Protein AF-A0A9Q0J618-F1 (afdb_monomer_lite)

pLDDT: mean 77.65, std 19.52, range [27.39, 98.31]

InterPro domains:
  IPR032675 Leucine-rich repeat domain superfamily [G3DSA:3.80.10.10] (18-239)
  IPR053197 F-box/SCF ubiquitin ligase complex component [PTHR34223] (3-272)

Radius of gyration: 22.07 Å; chains: 1; bounding box: 69×37×61 Å

Foldseek 3Di:
DVVLVVVLLVLLQVCLVVLFAEFAPADDDPPDAEEDALVSNQSNQNHAEYHYESHADQNLLAQSRADANHQYYHYENYEAAAEDEPVSNNHLNHAEYAQYLYEQHHPPPDLDFHEYEYAHANHQYYHAAQYHAQDYHDHHANHAYYEHYHDDQPWPDVRYDPPHAADHQNYEAYEHHTDHDCAPVLVVVVRVQLNRLAYQAYHYEQPNLVNCVVVVVLVPDARSHANHAEYEYEYEDPPPPDPDPDPRDRPVSSLCSNQRNYPDSPRRHYHYYYPPPVVVVVVVPDDPPDDDDDDDDDDDDDDDDDRDGD

Secondary structure (DSSP, 8-state):
-HHHHHHHHHHHHHHHHTT-SEEE----S----PBP-HHHHTT-SS--EEEEES-B-GGGGSTT---TT--EEEEES-EESSEEEGGGGT-TT--EEEEES-EES-TTT-----EEEEE-TT--EEEEES-B-SEEEEE-TT--EEEEE--SSS-TTSS--TT-EEE-TT--EEEEE--S--TT-HHHHHHHHHHTTT-SEEEEEHHHHHHHHHTTHHHHS----TT--EEEEEEP-----TT--------HHHHHHHHHTSS-GGGSEEEEEE--THHHHHHTT-----------------------B-

Organism: NCBI:txid218843

Structure (mmCIF, N/CA/C/O backbone):
data_AF-A0A9Q0J618-F1
#
_entry.id   AF-A0A9Q0J618-F1
#
loop_
_atom_site.group_PDB
_atom_site.id
_atom_site.type_symbol
_atom_site.label_atom_id
_atom_site.label_alt_id
_atom_site.label_comp_id
_atom_site.label_asym_id
_atom_site.label_entity_id
_atom_site.label_seq_id
_atom_site.pdbx_PDB_ins_code
_atom_site.Cartn_x
_atom_site.Cartn_y
_atom_site.Cartn_z
_atom_site.occupancy
_atom_site.B_iso_or_equiv
_atom_site.auth_seq_id
_atom_site.auth_comp_id
_atom_site.auth_asym_id
_atom_site.auth_atom_id
_atom_site.pdbx_PDB_model_num
ATOM 1 N N . SER A 1 1 ? 31.591 -3.109 -13.056 1.00 53.84 1 SER A N 1
ATOM 2 C CA . SER A 1 1 ? 32.723 -2.926 -14.001 1.00 53.84 1 SER A CA 1
ATOM 3 C C . SER A 1 1 ? 32.190 -2.437 -15.352 1.00 53.84 1 SER A C 1
ATOM 5 O O . SER A 1 1 ? 30.986 -2.486 -15.569 1.00 53.84 1 SER A O 1
ATOM 7 N N . PHE A 1 2 ? 33.032 -1.941 -16.269 1.00 56.81 2 PHE A N 1
ATOM 8 C CA . PHE A 1 2 ? 32.596 -1.489 -17.609 1.00 56.81 2 PHE A CA 1
ATOM 9 C C . PHE A 1 2 ? 31.872 -2.596 -18.410 1.00 56.81 2 PHE A C 1
ATOM 11 O O . PHE A 1 2 ? 30.974 -2.306 -19.200 1.00 56.81 2 PHE A O 1
ATOM 18 N N . ASP A 1 3 ? 32.198 -3.865 -18.148 1.00 71.06 3 ASP A N 1
ATOM 19 C CA . ASP A 1 3 ? 31.584 -5.022 -18.808 1.00 71.06 3 ASP A CA 1
ATOM 20 C C . ASP A 1 3 ? 30.124 -5.260 -18.389 1.00 71.06 3 ASP A C 1
ATOM 22 O O . ASP A 1 3 ? 29.306 -5.652 -19.218 1.00 71.06 3 ASP A O 1
ATOM 26 N N . GLU A 1 4 ? 29.749 -4.937 -17.147 1.00 67.12 4 GLU A N 1
ATOM 27 C CA . GLU A 1 4 ? 28.367 -5.089 -16.657 1.00 67.12 4 GLU A CA 1
ATOM 28 C C . GLU A 1 4 ? 27.397 -4.127 -17.350 1.00 67.12 4 GLU A C 1
ATOM 30 O O . GLU A 1 4 ? 26.286 -4.512 -17.715 1.00 67.12 4 GLU A O 1
ATOM 35 N N . VAL A 1 5 ? 27.822 -2.880 -17.583 1.00 68.38 5 VAL A N 1
ATOM 36 C CA . VAL A 1 5 ? 27.006 -1.879 -18.290 1.00 68.38 5 VAL A CA 1
ATOM 37 C C . VAL A 1 5 ? 26.747 -2.324 -19.729 1.00 68.38 5 VAL A C 1
ATOM 39 O O . VAL A 1 5 ? 25.618 -2.230 -20.214 1.00 68.38 5 VAL A O 1
ATOM 42 N N . ARG A 1 6 ? 27.769 -2.867 -20.404 1.00 72.56 6 ARG A N 1
ATOM 43 C CA . ARG A 1 6 ? 27.631 -3.388 -21.773 1.00 72.56 6 ARG A CA 1
ATOM 44 C C . ARG A 1 6 ? 26.750 -4.627 -21.823 1.00 72.56 6 ARG A C 1
ATOM 46 O O . ARG A 1 6 ? 25.945 -4.742 -22.743 1.00 72.56 6 ARG A O 1
ATOM 53 N N . LEU A 1 7 ? 26.870 -5.525 -20.844 1.00 75.50 7 LEU A N 1
ATOM 54 C CA . LEU A 1 7 ? 26.024 -6.711 -20.771 1.00 75.50 7 LEU A CA 1
ATOM 55 C C . LEU A 1 7 ? 24.553 -6.330 -20.574 1.00 75.50 7 LEU A C 1
ATOM 57 O O . LEU A 1 7 ? 23.698 -6.894 -21.242 1.00 75.50 7 LEU A O 1
ATOM 61 N N . ARG A 1 8 ? 24.244 -5.332 -19.736 1.00 73.12 8 ARG A N 1
ATOM 62 C CA . ARG A 1 8 ? 22.864 -4.848 -19.543 1.00 73.12 8 ARG A CA 1
ATOM 63 C C . ARG A 1 8 ? 22.296 -4.183 -20.785 1.00 73.12 8 ARG A C 1
ATOM 65 O O . ARG A 1 8 ? 21.182 -4.505 -21.185 1.00 73.12 8 ARG A O 1
ATOM 72 N N . ASP A 1 9 ? 23.057 -3.290 -21.412 1.00 76.50 9 ASP A N 1
ATOM 73 C CA . ASP A 1 9 ? 22.661 -2.682 -22.684 1.00 76.50 9 ASP A CA 1
ATOM 74 C C . ASP A 1 9 ? 22.418 -3.763 -23.753 1.00 76.50 9 ASP A C 1
ATOM 76 O O . ASP A 1 9 ? 21.431 -3.707 -24.488 1.00 76.50 9 ASP A O 1
ATOM 80 N N . TRP A 1 10 ? 23.252 -4.808 -23.783 1.00 80.44 10 TRP A N 1
ATOM 81 C CA . TRP A 1 10 ? 23.041 -5.965 -24.646 1.00 80.44 10 TRP A CA 1
ATOM 82 C C . TRP A 1 10 ? 21.780 -6.754 -24.280 1.00 80.44 10 TRP A C 1
ATOM 84 O O . TRP A 1 10 ? 20.987 -7.024 -25.177 1.00 80.44 10 TRP A O 1
ATOM 94 N N . SER A 1 11 ? 21.543 -7.071 -23.004 1.00 81.25 11 SER A N 1
ATOM 95 C CA . SER A 1 11 ? 20.347 -7.791 -22.541 1.00 81.25 11 SER A CA 1
ATOM 96 C C . SER A 1 11 ? 19.069 -7.031 -22.876 1.00 81.25 11 SER A C 1
ATOM 98 O O . SER A 1 11 ? 18.112 -7.621 -23.369 1.00 81.25 11 SER A O 1
ATOM 100 N N . VAL A 1 12 ? 19.066 -5.709 -22.692 1.00 79.50 12 VAL A N 1
ATOM 101 C CA . VAL A 1 12 ? 17.936 -4.856 -23.065 1.00 79.50 12 VAL A CA 1
ATOM 102 C C . VAL A 1 12 ? 17.740 -4.850 -24.582 1.00 79.50 12 VAL A C 1
ATOM 104 O O . VAL A 1 12 ? 16.638 -5.113 -25.060 1.00 79.50 12 VAL A O 1
ATOM 107 N N . LYS A 1 13 ? 18.800 -4.633 -25.371 1.00 82.19 13 LYS A N 1
ATOM 108 C CA . LYS A 1 13 ? 18.720 -4.681 -26.843 1.00 82.19 13 LYS A CA 1
ATOM 109 C C . LYS A 1 13 ? 18.274 -6.049 -27.355 1.00 82.19 13 LYS A C 1
ATOM 111 O O . LYS A 1 13 ? 17.518 -6.123 -28.323 1.00 82.19 13 LYS A O 1
ATOM 116 N N . HIS A 1 14 ? 18.731 -7.124 -26.723 1.00 82.88 14 HIS A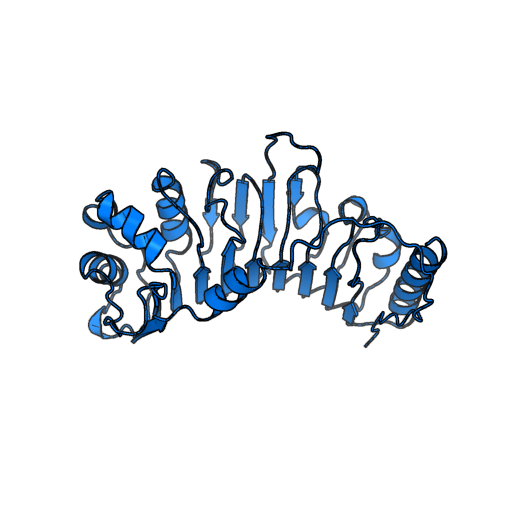 N 1
ATOM 117 C CA . HIS A 1 14 ? 18.312 -8.486 -27.014 1.00 82.88 14 HIS A CA 1
ATOM 118 C C . HIS A 1 14 ? 16.826 -8.670 -26.695 1.00 82.88 14 HIS A C 1
ATOM 120 O O . HIS A 1 14 ? 16.093 -9.191 -27.534 1.00 82.88 14 HIS A O 1
ATOM 126 N N . ALA A 1 15 ? 16.365 -8.181 -25.542 1.00 83.00 15 ALA A N 1
ATOM 127 C CA . ALA A 1 15 ? 14.967 -8.247 -25.139 1.00 83.00 15 ALA A CA 1
ATOM 128 C C . ALA A 1 15 ? 14.041 -7.504 -26.112 1.00 83.00 15 ALA A C 1
ATOM 130 O O . ALA A 1 15 ? 13.024 -8.055 -26.539 1.00 83.00 15 ALA A O 1
ATOM 131 N N . VAL A 1 16 ? 14.441 -6.300 -26.537 1.00 80.56 16 VAL A N 1
ATOM 132 C CA . VAL A 1 16 ? 13.742 -5.525 -27.574 1.00 80.56 16 VAL A CA 1
ATOM 133 C C . VAL A 1 16 ? 13.666 -6.313 -28.883 1.00 80.56 16 VAL A C 1
ATOM 135 O O . VAL A 1 16 ? 12.587 -6.459 -29.454 1.00 80.56 16 VAL A O 1
ATOM 138 N N . ARG A 1 17 ? 14.805 -6.825 -29.371 1.00 84.50 17 ARG A N 1
ATOM 139 C CA . ARG A 1 17 ? 14.892 -7.509 -30.674 1.00 84.50 17 ARG A CA 1
ATOM 140 C C . ARG A 1 17 ? 14.095 -8.806 -30.727 1.00 84.50 17 ARG A C 1
ATOM 142 O O . ARG A 1 17 ? 13.562 -9.129 -31.782 1.00 84.50 17 ARG A O 1
ATOM 149 N N . ASN A 1 18 ? 14.021 -9.530 -29.616 1.00 86.44 18 ASN A N 1
ATOM 150 C CA . ASN A 1 18 ? 13.381 -10.843 -29.562 1.00 86.44 18 ASN A CA 1
ATOM 151 C C . ASN A 1 18 ? 11.953 -10.801 -29.004 1.00 86.44 18 ASN A C 1
ATOM 153 O O . ASN A 1 18 ? 11.341 -11.848 -28.818 1.00 86.44 18 ASN A O 1
ATOM 157 N N . GLY A 1 19 ? 11.398 -9.610 -28.753 1.00 86.38 19 GLY A N 1
ATOM 158 C CA . GLY A 1 19 ? 10.014 -9.481 -28.299 1.00 86.38 19 GLY A CA 1
ATOM 159 C C . GLY A 1 19 ? 9.772 -10.111 -26.925 1.00 86.38 19 GLY A C 1
ATOM 160 O O . GLY A 1 19 ? 8.719 -10.708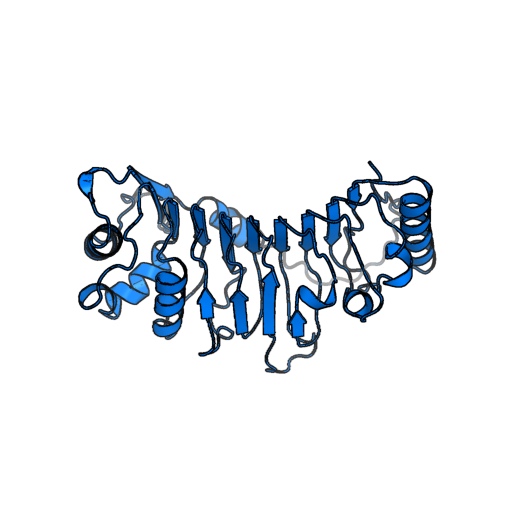 -26.686 1.00 86.38 19 GLY A O 1
ATOM 161 N N . VAL A 1 20 ? 10.740 -9.975 -26.019 1.00 89.50 20 VAL A N 1
ATOM 162 C CA . VAL A 1 20 ? 10.667 -10.523 -24.661 1.00 89.50 20 VAL A CA 1
ATOM 163 C C . VAL A 1 20 ? 9.460 -9.955 -23.911 1.00 89.50 20 VAL A C 1
ATOM 165 O O . VAL A 1 20 ? 9.077 -8.792 -24.089 1.00 89.50 20 VAL A O 1
ATOM 168 N N . ARG A 1 21 ? 8.831 -10.803 -23.090 1.00 92.69 21 ARG A N 1
ATOM 169 C CA . ARG A 1 21 ? 7.651 -10.450 -22.284 1.00 92.69 21 ARG A CA 1
ATOM 170 C C . ARG A 1 21 ? 7.990 -10.202 -20.820 1.00 92.69 21 ARG A C 1
ATOM 172 O O . ARG A 1 21 ? 7.283 -9.416 -20.187 1.00 92.69 21 ARG A O 1
ATOM 179 N N . HIS A 1 22 ? 9.058 -10.815 -20.319 1.00 92.50 22 HIS A N 1
ATOM 180 C CA . HIS A 1 22 ? 9.520 -10.684 -18.945 1.00 92.50 22 HIS A CA 1
ATOM 181 C C . HIS A 1 22 ? 10.994 -10.290 -18.942 1.00 92.50 22 HIS A C 1
ATOM 183 O O . HIS A 1 22 ? 11.842 -11.010 -19.461 1.00 92.50 22 HIS A O 1
ATOM 189 N N . LEU A 1 23 ? 11.299 -9.125 -18.377 1.00 89.88 23 LEU A N 1
ATOM 190 C CA . LEU A 1 23 ? 12.668 -8.645 -18.255 1.00 89.88 23 LEU A CA 1
ATOM 191 C C . LEU A 1 23 ? 12.963 -8.358 -16.790 1.00 89.88 23 LEU A C 1
ATOM 193 O O . LEU A 1 23 ? 12.343 -7.479 -16.191 1.00 89.88 23 LEU A O 1
ATOM 197 N N . ASN A 1 24 ? 13.928 -9.087 -16.245 1.00 89.75 24 ASN A N 1
ATOM 198 C CA . ASN A 1 24 ? 14.456 -8.864 -14.913 1.00 89.75 24 ASN A CA 1
ATOM 199 C C . ASN A 1 24 ? 15.899 -8.344 -15.043 1.00 89.75 24 ASN A C 1
ATOM 201 O O . ASN A 1 24 ? 16.754 -8.991 -15.650 1.00 89.75 24 ASN A O 1
ATOM 205 N N . LEU A 1 25 ? 16.140 -7.142 -14.517 1.00 85.44 25 LEU A N 1
ATOM 206 C CA . LEU A 1 25 ? 17.452 -6.484 -14.482 1.00 85.44 25 LEU A CA 1
ATOM 207 C C . LEU A 1 25 ? 17.992 -6.344 -13.048 1.00 85.44 25 LEU A C 1
ATOM 209 O O . LEU A 1 25 ? 18.839 -5.486 -12.792 1.00 85.44 25 LEU A O 1
ATOM 213 N N . SER A 1 26 ? 17.501 -7.162 -12.119 1.00 82.00 26 SER A N 1
ATOM 214 C CA . SER A 1 26 ? 17.927 -7.187 -10.723 1.00 82.00 26 SER A CA 1
ATOM 215 C C . SER A 1 26 ? 19.400 -7.567 -10.584 1.00 82.00 26 SER A C 1
ATOM 217 O O . SER A 1 26 ? 19.930 -8.387 -11.338 1.00 82.00 26 SER A O 1
ATOM 219 N N . HIS A 1 27 ? 20.075 -6.964 -9.608 1.00 72.19 27 HIS A N 1
ATOM 220 C CA . HIS A 1 27 ? 21.479 -7.237 -9.316 1.00 72.19 27 HIS A CA 1
ATOM 221 C C . HIS A 1 27 ? 21.675 -7.666 -7.865 1.00 72.19 27 HIS A C 1
ATOM 223 O O . HIS A 1 27 ? 21.014 -7.143 -6.987 1.00 72.19 27 HIS A O 1
ATOM 229 N N . HIS A 1 28 ? 22.611 -8.578 -7.602 1.00 58.03 28 HIS A N 1
ATOM 230 C CA . HIS A 1 28 ? 22.808 -9.162 -6.268 1.00 58.03 28 HIS A CA 1
ATOM 231 C C . HIS A 1 28 ? 23.887 -8.482 -5.405 1.00 58.03 28 HIS A C 1
ATOM 233 O O . HIS A 1 28 ? 24.226 -9.003 -4.347 1.00 58.03 28 HIS A O 1
ATOM 239 N N . TYR A 1 29 ? 24.455 -7.348 -5.827 1.00 55.19 29 TYR A N 1
ATOM 240 C CA . TYR A 1 29 ? 25.620 -6.766 -5.146 1.00 55.19 29 TYR A CA 1
ATOM 241 C C . TYR A 1 29 ? 25.581 -5.241 -5.029 1.00 55.19 29 TYR A C 1
ATOM 243 O O . TYR A 1 29 ? 25.132 -4.576 -5.965 1.00 55.19 29 TYR A O 1
ATOM 251 N N . ASP A 1 30 ? 26.193 -4.747 -3.939 1.00 53.25 30 ASP A N 1
ATOM 252 C CA . ASP A 1 30 ? 26.514 -3.360 -3.515 1.00 53.25 30 ASP A CA 1
ATOM 253 C C . ASP A 1 30 ? 27.345 -2.526 -4.519 1.00 53.25 30 ASP A C 1
ATOM 255 O O . ASP A 1 30 ? 28.042 -1.564 -4.179 1.00 53.25 30 ASP A O 1
ATOM 259 N N . VAL A 1 31 ? 27.320 -2.890 -5.796 1.00 49.84 31 VAL A N 1
ATOM 260 C CA . VAL A 1 31 ? 28.033 -2.173 -6.842 1.00 49.84 31 VAL A CA 1
ATOM 261 C C . VAL A 1 31 ? 27.176 -0.987 -7.258 1.00 49.84 31 VAL A C 1
ATOM 263 O O . VAL A 1 31 ? 26.034 -1.161 -7.670 1.00 49.84 31 VAL A O 1
ATOM 266 N N . VAL A 1 32 ? 27.757 0.209 -7.114 1.00 55.00 32 VAL A N 1
ATOM 267 C CA . VAL A 1 32 ? 27.350 1.506 -7.682 1.00 55.00 32 VAL A CA 1
ATOM 268 C C . VAL A 1 32 ? 26.112 1.400 -8.574 1.00 55.00 32 VAL A C 1
ATOM 270 O O . VAL A 1 32 ? 26.187 0.862 -9.674 1.00 55.00 32 VAL A O 1
ATOM 273 N N . GLN A 1 33 ? 24.983 1.927 -8.096 1.00 59.97 33 GLN A N 1
ATOM 274 C CA . GLN A 1 33 ? 23.733 1.956 -8.847 1.00 59.97 33 GLN A CA 1
ATOM 275 C C . GLN A 1 33 ? 23.983 2.524 -10.255 1.00 59.97 33 GLN A C 1
ATOM 277 O O . GLN A 1 33 ? 24.419 3.664 -10.411 1.00 59.97 33 GLN A O 1
ATOM 282 N N . PHE A 1 34 ? 23.770 1.697 -11.279 1.00 61.88 34 PHE A N 1
ATOM 283 C CA . PHE A 1 34 ? 24.003 2.090 -12.666 1.00 61.88 34 PHE A CA 1
ATOM 284 C C . PHE A 1 34 ? 22.715 2.635 -13.284 1.00 61.88 34 PHE A C 1
ATOM 286 O O . PHE A 1 34 ? 21.665 2.007 -13.108 1.00 61.88 34 PHE A O 1
ATOM 293 N N . PRO A 1 35 ? 22.794 3.732 -14.057 1.00 67.19 35 PRO A N 1
ATOM 294 C CA . PRO A 1 35 ? 21.640 4.277 -14.747 1.00 67.19 35 PRO A CA 1
ATOM 295 C C . PRO A 1 35 ? 21.156 3.308 -15.827 1.00 67.19 35 PRO A C 1
ATOM 297 O O . PRO A 1 35 ? 21.937 2.852 -16.667 1.00 67.19 35 PRO A O 1
ATOM 300 N N . VAL A 1 36 ? 19.856 3.016 -15.834 1.00 68.00 36 VAL A N 1
ATOM 301 C CA . VAL A 1 36 ? 19.220 2.318 -16.958 1.00 68.00 36 VAL A CA 1
ATOM 302 C C . VAL A 1 36 ? 18.866 3.350 -18.034 1.00 68.00 36 VAL A C 1
ATOM 304 O O . VAL A 1 36 ? 18.086 4.266 -17.758 1.00 68.00 36 VAL A O 1
ATOM 307 N N . PRO A 1 37 ? 19.400 3.245 -19.265 1.00 66.50 37 PRO A N 1
ATOM 308 C CA . PRO A 1 37 ? 19.039 4.170 -20.330 1.00 66.50 37 PRO A CA 1
ATOM 309 C C . PRO A 1 37 ? 17.576 3.958 -20.744 1.00 66.50 37 PRO A C 1
ATOM 311 O O . PRO A 1 37 ? 17.230 2.932 -21.328 1.00 66.50 37 PRO A O 1
ATOM 314 N N . ALA A 1 38 ? 16.724 4.955 -20.489 1.00 68.19 38 ALA A N 1
ATOM 315 C CA . ALA A 1 38 ? 15.311 4.988 -20.889 1.00 68.19 38 ALA A CA 1
ATOM 316 C C . ALA A 1 38 ? 15.088 4.614 -22.367 1.00 68.19 38 ALA A C 1
ATOM 318 O O . ALA A 1 38 ? 14.167 3.871 -22.711 1.00 68.19 38 ALA A O 1
ATOM 319 N N . SER A 1 39 ? 15.982 5.083 -23.240 1.00 67.88 39 SER A N 1
ATOM 320 C CA . SER A 1 39 ? 15.950 4.831 -24.681 1.00 67.88 39 SER A CA 1
ATOM 321 C C . SER A 1 39 ? 16.153 3.365 -25.063 1.00 67.88 39 SER A C 1
ATOM 323 O O . SER A 1 39 ? 15.717 2.955 -26.135 1.00 67.88 39 SER A O 1
ATOM 325 N N . ALA A 1 40 ? 16.795 2.563 -24.212 1.00 66.19 40 ALA A N 1
ATOM 326 C CA . ALA A 1 40 ? 17.012 1.153 -24.501 1.00 66.19 40 ALA A CA 1
ATOM 327 C C . ALA A 1 40 ? 15.717 0.343 -24.339 1.00 66.19 40 ALA A C 1
ATOM 329 O O . ALA A 1 40 ? 15.524 -0.646 -25.039 1.00 66.19 40 ALA A O 1
ATOM 330 N N . LEU A 1 41 ? 14.802 0.787 -23.471 1.00 70.44 41 LEU A N 1
ATOM 331 C CA . LEU A 1 41 ? 13.556 0.077 -23.193 1.00 70.44 41 LEU A CA 1
ATOM 332 C C . LEU A 1 41 ? 12.341 0.606 -23.971 1.00 70.44 41 LEU A C 1
ATOM 334 O O . LEU A 1 41 ? 11.352 -0.113 -24.098 1.00 70.44 41 LEU A O 1
ATOM 338 N N . SER A 1 42 ? 12.407 1.808 -24.550 1.00 69.12 42 SER A N 1
ATOM 339 C CA . SER A 1 42 ? 11.291 2.405 -25.310 1.00 69.12 42 SER A CA 1
ATOM 340 C C . SER A 1 42 ? 10.881 1.605 -26.561 1.00 69.12 42 SER A C 1
ATOM 342 O O . SER A 1 42 ? 9.779 1.771 -27.085 1.00 69.12 42 SER A O 1
ATOM 344 N N . GLY A 1 43 ? 11.740 0.693 -27.034 1.00 71.44 43 GLY A N 1
ATOM 345 C CA . GLY A 1 43 ? 11.444 -0.241 -28.125 1.00 71.44 43 GLY A CA 1
ATOM 346 C C . GLY A 1 43 ? 10.672 -1.502 -27.709 1.00 71.44 43 GLY A C 1
ATOM 347 O O . GLY A 1 43 ? 10.176 -2.224 -28.577 1.00 71.44 43 GLY A O 1
ATOM 348 N N . CYS A 1 44 ? 10.543 -1.784 -26.410 1.00 77.00 44 CYS A N 1
ATOM 349 C CA . CYS A 1 44 ? 9.934 -3.009 -25.886 1.00 77.00 44 CYS A CA 1
ATOM 350 C C . CYS A 1 44 ? 8.395 -2.982 -25.967 1.00 77.00 44 CYS A C 1
ATOM 352 O O . CYS A 1 44 ? 7.703 -2.760 -24.975 1.00 77.00 44 CYS A O 1
ATOM 354 N N . ARG A 1 45 ? 7.829 -3.252 -27.151 1.00 83.25 45 ARG A N 1
ATOM 355 C CA . ARG A 1 45 ? 6.363 -3.270 -27.368 1.00 83.25 45 ARG A CA 1
ATOM 356 C C . ARG A 1 45 ? 5.647 -4.516 -26.836 1.00 83.25 45 ARG A C 1
ATOM 358 O O . ARG A 1 45 ? 4.423 -4.535 -26.798 1.00 83.25 45 ARG A O 1
ATOM 365 N N . THR A 1 46 ? 6.382 -5.558 -26.468 1.00 89.06 46 THR A N 1
ATOM 366 C CA . THR A 1 46 ? 5.847 -6.851 -25.998 1.00 89.06 46 THR A CA 1
ATOM 367 C C . THR A 1 46 ? 6.024 -7.070 -24.500 1.00 89.06 46 THR A C 1
ATOM 369 O O . THR A 1 46 ? 5.455 -8.017 -23.957 1.00 89.06 46 THR A O 1
ATOM 372 N N . LEU A 1 47 ? 6.823 -6.224 -23.845 1.00 90.19 47 LEU A N 1
ATOM 373 C CA . LEU A 1 47 ? 7.229 -6.392 -22.458 1.00 90.19 47 LEU A CA 1
ATOM 374 C C . LEU A 1 47 ? 6.037 -6.166 -21.530 1.00 90.19 47 LEU A C 1
ATOM 376 O O . LEU A 1 47 ? 5.488 -5.071 -21.494 1.00 90.19 47 LEU A O 1
ATOM 380 N N . LYS A 1 48 ? 5.649 -7.206 -20.789 1.00 94.06 48 LYS A N 1
ATOM 381 C CA . LYS A 1 48 ? 4.529 -7.189 -19.840 1.00 94.06 48 LYS A CA 1
ATOM 382 C C . LYS A 1 48 ? 4.995 -7.013 -18.402 1.00 94.06 48 LYS A C 1
ATOM 384 O O . LYS A 1 48 ? 4.331 -6.319 -17.635 1.00 94.06 48 LYS A O 1
ATOM 389 N N . THR A 1 49 ? 6.128 -7.618 -18.056 1.00 94.38 49 THR A N 1
ATOM 390 C CA . THR A 1 49 ? 6.703 -7.573 -16.710 1.00 94.38 49 THR A CA 1
ATOM 391 C C . THR A 1 49 ? 8.103 -6.992 -16.767 1.00 94.38 49 THR A C 1
ATOM 393 O O . THR A 1 49 ? 8.947 -7.491 -17.511 1.00 94.38 49 THR A O 1
ATOM 396 N N . LEU A 1 50 ? 8.339 -5.961 -15.963 1.00 91.31 50 LEU A N 1
ATOM 397 C CA . LEU A 1 50 ? 9.648 -5.356 -15.769 1.00 91.31 50 LEU A CA 1
ATOM 398 C C . LEU A 1 50 ? 10.003 -5.400 -14.283 1.00 91.31 50 LEU A C 1
ATOM 400 O O . LEU A 1 50 ? 9.265 -4.866 -13.454 1.00 91.31 50 LEU A O 1
ATOM 404 N N . GLU A 1 51 ? 11.129 -6.024 -13.964 1.00 91.94 51 GLU A N 1
ATOM 405 C CA . GLU A 1 51 ? 11.661 -6.095 -12.605 1.00 91.94 51 GLU A CA 1
ATOM 406 C C . GLU A 1 51 ? 13.029 -5.423 -12.557 1.00 91.94 51 GLU A C 1
ATOM 408 O O . GLU A 1 51 ? 13.928 -5.753 -13.335 1.00 91.94 51 GLU A O 1
ATOM 413 N N . LEU A 1 52 ? 13.166 -4.452 -11.662 1.00 87.69 52 LEU A N 1
ATOM 414 C CA . LEU A 1 52 ? 14.363 -3.650 -11.466 1.00 87.69 52 LEU A CA 1
ATOM 415 C C . LEU A 1 52 ? 14.731 -3.723 -9.985 1.00 87.69 52 LEU A C 1
ATOM 417 O O . LEU A 1 52 ? 13.931 -3.303 -9.150 1.00 87.69 52 LEU A O 1
ATOM 421 N N . ALA A 1 53 ? 15.926 -4.224 -9.666 1.00 87.62 53 ALA A N 1
ATOM 422 C CA . ALA A 1 53 ? 16.428 -4.229 -8.295 1.00 87.62 53 ALA A CA 1
ATOM 423 C C . ALA A 1 53 ? 17.853 -3.682 -8.185 1.00 87.62 53 ALA A C 1
ATOM 425 O O . ALA A 1 53 ? 18.706 -4.042 -9.003 1.00 87.62 53 ALA A O 1
ATOM 426 N N . HIS A 1 54 ? 18.111 -2.861 -7.163 1.00 81.38 54 HIS A N 1
ATOM 427 C CA . HIS A 1 54 ? 19.421 -2.259 -6.878 1.00 81.38 54 HIS A CA 1
ATOM 428 C C . HIS A 1 54 ? 19.948 -1.367 -8.024 1.00 81.38 54 HIS A C 1
ATOM 430 O O . HIS A 1 54 ? 21.136 -1.371 -8.364 1.00 81.38 54 HIS A O 1
ATOM 436 N N . LEU A 1 55 ? 19.056 -0.602 -8.666 1.00 76.31 55 LEU A N 1
ATOM 437 C CA . LEU A 1 55 ? 19.368 0.237 -9.832 1.00 76.31 55 LEU A CA 1
ATOM 438 C C . LEU A 1 55 ? 19.174 1.730 -9.558 1.00 76.31 55 LEU A C 1
ATOM 440 O O . LEU A 1 55 ? 18.309 2.129 -8.776 1.00 76.31 55 LEU A O 1
ATOM 444 N N . ASP A 1 56 ? 19.958 2.556 -10.261 1.00 74.69 56 ASP A N 1
ATOM 445 C CA . ASP A 1 56 ? 19.674 3.987 -10.369 1.00 74.69 56 ASP A CA 1
ATOM 446 C C . ASP A 1 56 ? 18.675 4.149 -11.511 1.00 74.69 56 ASP A C 1
ATOM 448 O O . ASP A 1 56 ? 18.983 3.988 -12.695 1.00 74.69 56 ASP A O 1
ATOM 452 N N . VAL A 1 57 ? 17.437 4.416 -11.133 1.00 74.56 57 VAL A N 1
ATOM 453 C CA . VAL A 1 57 ? 16.304 4.541 -12.048 1.00 74.56 57 VAL A CA 1
ATOM 454 C C . VAL A 1 57 ? 15.915 6.001 -12.266 1.00 74.56 57 VAL A C 1
ATOM 456 O O . VAL A 1 57 ? 14.939 6.271 -12.964 1.00 74.56 57 VAL A O 1
ATOM 459 N N . SER A 1 58 ? 16.706 6.956 -11.759 1.00 70.69 58 SER A N 1
ATOM 460 C CA . SER A 1 58 ? 16.509 8.390 -12.020 1.00 70.69 58 SER A CA 1
ATOM 461 C C . SER A 1 58 ? 16.475 8.701 -13.523 1.00 70.69 58 SER A C 1
ATOM 463 O O . SER A 1 58 ? 15.649 9.488 -13.982 1.00 70.69 58 SER A O 1
ATOM 465 N N . GLY A 1 59 ? 17.296 8.006 -14.318 1.00 68.25 59 GLY A N 1
ATOM 466 C CA . GLY A 1 59 ? 17.319 8.123 -15.777 1.00 68.25 59 GLY A CA 1
ATOM 467 C C . GLY A 1 59 ? 16.064 7.591 -16.481 1.00 68.25 59 GLY A C 1
ATOM 468 O O . GLY A 1 59 ? 15.724 8.085 -17.558 1.00 68.25 59 GLY A O 1
ATOM 469 N N . LEU A 1 60 ? 15.340 6.639 -15.877 1.00 70.00 60 LEU A N 1
ATOM 470 C CA . LEU A 1 60 ? 14.085 6.102 -16.428 1.00 70.00 60 LEU A CA 1
ATOM 471 C C . LEU A 1 60 ? 12.923 7.090 -16.322 1.00 70.00 60 LEU A C 1
ATOM 473 O O . LEU A 1 60 ? 11.971 6.975 -17.084 1.00 70.00 60 LEU A O 1
ATOM 477 N N . MET A 1 61 ? 13.021 8.069 -15.422 1.00 64.94 61 MET A N 1
ATOM 478 C CA . MET A 1 61 ? 11.999 9.098 -15.196 1.00 64.94 61 MET A CA 1
ATOM 479 C C . MET A 1 61 ? 12.101 10.286 -16.157 1.00 64.94 61 MET A C 1
ATOM 481 O O . MET A 1 61 ? 11.377 11.271 -16.030 1.00 64.94 61 MET A O 1
ATOM 485 N N . SER A 1 62 ? 13.015 10.227 -17.126 1.00 63.12 62 SER A N 1
ATOM 486 C CA . SER A 1 62 ? 13.051 11.214 -18.199 1.00 63.12 62 SER A CA 1
ATOM 487 C C . SER A 1 62 ? 11.913 10.939 -19.190 1.00 63.12 62 SER A C 1
ATOM 489 O O . SER A 1 62 ? 11.669 9.792 -19.560 1.00 63.12 62 SER A O 1
ATOM 491 N N . SER A 1 63 ? 11.240 11.997 -19.658 1.00 55.75 63 SER A N 1
ATOM 492 C CA . SER A 1 63 ? 10.005 11.998 -20.479 1.00 55.75 63 SER A CA 1
ATOM 493 C C . SER A 1 63 ? 10.055 11.237 -21.820 1.00 55.75 63 SER A C 1
ATOM 495 O O . SER A 1 63 ? 9.117 11.297 -22.612 1.00 55.75 63 SER A O 1
ATOM 497 N N . SER A 1 64 ? 11.149 10.529 -22.091 1.00 61.50 64 SER A N 1
ATOM 498 C CA . SER A 1 64 ? 11.366 9.697 -23.272 1.00 61.50 64 SER A CA 1
ATOM 499 C C . SER A 1 64 ? 11.163 8.196 -23.025 1.00 61.50 64 SER A C 1
ATOM 501 O O . SER A 1 64 ? 11.053 7.441 -23.995 1.00 61.50 64 SER A O 1
ATOM 503 N N . ALA A 1 65 ? 11.107 7.743 -21.765 1.00 66.88 65 ALA A N 1
ATOM 504 C CA . ALA A 1 65 ? 10.801 6.350 -21.452 1.00 66.88 65 ALA A CA 1
ATOM 505 C C . ALA A 1 65 ? 9.297 6.103 -21.641 1.00 66.88 65 ALA A C 1
ATOM 507 O O 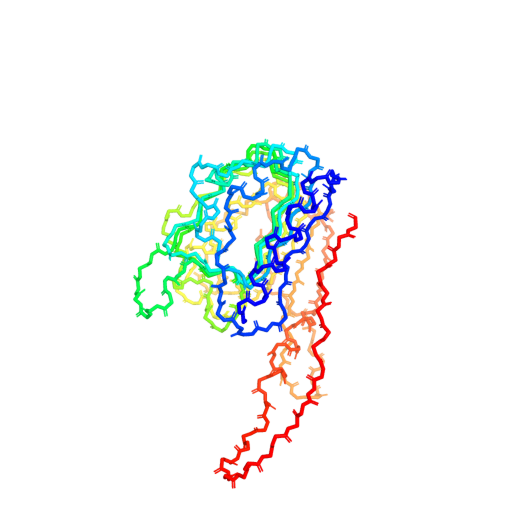. ALA A 1 65 ? 8.475 6.857 -21.133 1.00 66.88 65 ALA A O 1
ATOM 508 N N . CYS A 1 66 ? 8.920 5.059 -22.379 1.00 73.75 66 CYS A N 1
ATOM 509 C CA . CYS A 1 66 ? 7.522 4.661 -22.522 1.00 73.75 66 CYS A CA 1
ATOM 510 C C . CYS A 1 66 ? 7.427 3.144 -22.609 1.00 73.75 66 CYS A C 1
ATOM 512 O O . CYS A 1 66 ? 8.101 2.518 -23.431 1.00 73.75 66 CYS A O 1
ATOM 514 N N . PHE A 1 67 ? 6.568 2.566 -21.771 1.00 83.06 67 PHE A N 1
ATOM 515 C CA . PHE A 1 67 ? 6.391 1.124 -21.651 1.00 83.06 67 PHE A CA 1
ATOM 516 C C . PHE A 1 67 ? 4.925 0.759 -21.893 1.00 83.06 67 PHE A C 1
ATOM 518 O O . PHE A 1 67 ? 4.192 0.401 -20.967 1.00 83.06 67 PHE A O 1
ATOM 525 N N . PRO A 1 68 ? 4.449 0.854 -23.146 1.00 84.50 68 PRO A N 1
ATOM 526 C CA . PRO A 1 68 ? 3.025 0.773 -23.440 1.00 84.50 68 PRO A CA 1
ATOM 527 C C . PRO A 1 68 ? 2.429 -0.604 -23.134 1.00 84.50 68 PRO A C 1
ATOM 529 O O . PRO A 1 68 ? 1.235 -0.693 -22.878 1.00 84.50 68 PRO A O 1
ATOM 532 N N . ALA A 1 69 ? 3.224 -1.674 -23.151 1.00 89.81 69 ALA A N 1
ATOM 533 C CA . ALA A 1 69 ? 2.749 -3.031 -22.881 1.00 89.81 69 ALA A CA 1
ATOM 534 C C . ALA A 1 69 ? 2.947 -3.490 -21.430 1.00 89.81 69 ALA A C 1
ATOM 536 O O . ALA A 1 69 ? 2.403 -4.535 -21.064 1.00 89.81 69 ALA A O 1
ATOM 537 N N . VAL A 1 70 ? 3.686 -2.733 -20.607 1.00 91.50 70 VAL A N 1
ATOM 538 C CA . VAL A 1 70 ? 3.997 -3.150 -19.237 1.00 91.50 70 VAL A CA 1
ATOM 539 C C . VAL A 1 70 ? 2.731 -3.089 -18.394 1.00 91.50 70 VAL A C 1
ATOM 541 O O . VAL A 1 70 ? 2.108 -2.039 -18.234 1.00 91.50 70 VAL A O 1
ATOM 544 N N . THR A 1 71 ? 2.366 -4.247 -17.854 1.00 95.19 71 THR A N 1
ATOM 545 C CA . THR A 1 71 ? 1.255 -4.425 -16.920 1.00 95.19 71 THR A CA 1
ATOM 546 C C . THR A 1 71 ? 1.755 -4.586 -15.492 1.00 95.19 71 THR A C 1
ATOM 548 O O . THR A 1 71 ? 1.067 -4.183 -14.561 1.00 95.19 71 THR A O 1
ATOM 551 N N . THR A 1 72 ? 2.966 -5.117 -15.311 1.00 96.06 72 THR A N 1
ATOM 552 C CA . THR A 1 72 ? 3.562 -5.371 -13.998 1.00 96.06 72 THR A CA 1
ATOM 553 C C . THR A 1 72 ? 4.931 -4.716 -13.900 1.00 96.06 72 THR A C 1
ATOM 555 O O . THR A 1 72 ? 5.816 -5.004 -14.706 1.00 96.06 72 THR A O 1
ATOM 558 N N . LEU A 1 73 ? 5.106 -3.868 -12.890 1.00 93.88 73 LEU A N 1
ATOM 559 C CA . LEU A 1 73 ? 6.378 -3.231 -12.573 1.00 93.88 73 LEU A CA 1
ATOM 560 C C . LEU A 1 73 ? 6.770 -3.561 -11.133 1.00 93.88 73 LEU A C 1
ATOM 562 O O . LEU A 1 73 ? 5.997 -3.301 -10.209 1.00 93.88 73 LEU A O 1
ATOM 566 N N . ARG A 1 74 ? 7.974 -4.101 -10.951 1.00 93.75 74 ARG A N 1
ATOM 567 C CA . ARG A 1 74 ? 8.591 -4.328 -9.642 1.00 93.75 74 ARG A CA 1
ATOM 568 C C . ARG A 1 74 ? 9.856 -3.487 -9.536 1.00 93.75 74 ARG A C 1
ATOM 570 O O . ARG A 1 74 ? 10.745 -3.622 -10.372 1.00 93.75 74 ARG A O 1
ATOM 577 N N . LEU A 1 75 ? 9.910 -2.634 -8.521 1.00 90.00 75 LEU A N 1
ATOM 578 C CA . LEU A 1 75 ? 11.061 -1.812 -8.166 1.00 90.00 75 LEU A CA 1
ATOM 579 C C . LEU A 1 75 ? 11.507 -2.208 -6.760 1.00 90.00 75 LEU A C 1
ATOM 581 O O . LEU A 1 75 ? 10.712 -2.125 -5.828 1.00 90.00 75 LEU A O 1
ATOM 585 N N . GLU A 1 76 ? 12.755 -2.628 -6.620 1.00 88.81 76 GLU A N 1
ATOM 586 C CA . GLU A 1 76 ? 13.322 -3.124 -5.365 1.00 88.81 76 GLU A CA 1
ATOM 587 C C . GLU A 1 76 ? 14.662 -2.441 -5.081 1.00 88.81 76 GLU A C 1
ATOM 589 O O . GLU A 1 76 ? 15.490 -2.320 -5.982 1.00 88.81 76 GLU A O 1
ATOM 594 N N . ASP A 1 77 ? 14.856 -1.896 -3.879 1.00 82.62 77 ASP A N 1
ATOM 595 C CA . ASP A 1 77 ? 16.057 -1.121 -3.506 1.00 82.62 77 ASP A CA 1
ATOM 596 C C . ASP A 1 77 ? 16.504 -0.119 -4.599 1.00 82.62 77 ASP A C 1
ATOM 598 O O . ASP A 1 77 ? 17.674 0.054 -4.964 1.00 82.62 77 ASP A O 1
ATOM 602 N N . CYS A 1 78 ? 15.507 0.508 -5.222 1.00 79.25 78 CYS A N 1
ATOM 603 C CA . CYS A 1 78 ? 15.700 1.532 -6.231 1.00 79.25 78 CYS A CA 1
ATOM 604 C C . CYS A 1 78 ? 15.731 2.885 -5.531 1.00 79.25 78 CYS A C 1
ATOM 606 O O . CYS A 1 78 ? 14.842 3.215 -4.745 1.00 79.25 78 CYS A O 1
ATOM 608 N N . ASN A 1 79 ? 16.752 3.684 -5.828 1.00 71.69 79 ASN A N 1
ATOM 609 C CA . ASN A 1 79 ? 16.905 4.995 -5.214 1.00 71.69 79 ASN A CA 1
ATOM 610 C C . ASN A 1 79 ? 16.366 6.080 -6.145 1.00 71.69 79 ASN A C 1
ATOM 612 O O . ASN A 1 79 ? 16.729 6.144 -7.321 1.00 71.69 79 ASN A O 1
ATOM 616 N N . PHE A 1 80 ? 15.536 6.951 -5.584 1.00 71.75 80 PHE A N 1
ATOM 617 C CA . PHE A 1 80 ? 15.025 8.139 -6.249 1.00 71.75 80 PHE A CA 1
ATOM 618 C C . PHE A 1 80 ? 15.470 9.368 -5.479 1.00 71.75 80 PHE A C 1
ATOM 620 O O . PHE A 1 80 ? 15.513 9.360 -4.251 1.00 71.75 80 PHE A O 1
ATOM 627 N N . ASP A 1 81 ? 15.756 10.448 -6.201 1.00 70.31 81 ASP A N 1
ATOM 628 C CA . ASP A 1 81 ? 16.245 11.675 -5.584 1.00 70.31 81 ASP A CA 1
ATOM 629 C C . ASP A 1 81 ? 15.249 12.255 -4.565 1.00 70.31 81 ASP A C 1
ATOM 631 O O . ASP A 1 81 ? 15.374 12.060 -3.357 1.00 70.31 81 ASP A O 1
ATOM 635 N N . LYS A 1 82 ? 14.278 13.044 -5.028 1.00 72.56 82 LYS A N 1
ATOM 636 C CA . LYS A 1 82 ? 13.330 13.759 -4.150 1.00 72.56 82 LYS A CA 1
ATOM 637 C C . LYS A 1 82 ? 11.875 13.483 -4.488 1.00 72.56 82 LYS A C 1
ATOM 639 O O . LYS A 1 82 ? 10.995 13.771 -3.682 1.00 72.56 82 LYS A O 1
ATOM 644 N N . PHE A 1 83 ? 11.615 12.962 -5.679 1.00 76.50 83 PHE A N 1
ATOM 645 C CA . PHE A 1 83 ? 10.276 12.833 -6.217 1.00 76.50 83 PHE A CA 1
ATOM 646 C C . PHE A 1 83 ? 10.187 11.553 -7.037 1.00 76.50 83 PHE A C 1
ATOM 648 O O . PHE A 1 83 ? 11.021 11.314 -7.909 1.00 76.50 83 PHE A O 1
ATOM 655 N N . PHE A 1 84 ? 9.184 10.742 -6.732 1.00 81.50 84 PHE A N 1
ATOM 656 C CA . PHE A 1 84 ? 8.772 9.605 -7.531 1.00 81.50 84 PHE A CA 1
ATOM 657 C C . PHE A 1 84 ? 7.338 9.843 -7.977 1.00 81.50 84 PHE A C 1
ATOM 659 O O . PHE A 1 84 ? 6.448 9.988 -7.136 1.00 81.50 84 PHE A O 1
ATOM 666 N N . ASN A 1 85 ? 7.115 9.835 -9.286 1.00 81.25 85 ASN A N 1
ATOM 667 C CA . ASN A 1 85 ? 5.779 9.825 -9.847 1.00 81.25 85 ASN A CA 1
ATOM 668 C C . ASN A 1 85 ? 5.659 8.733 -10.901 1.00 81.25 85 ASN A C 1
ATOM 670 O O . ASN A 1 85 ? 6.421 8.683 -11.865 1.00 81.25 85 ASN A O 1
ATOM 674 N N . ILE A 1 86 ? 4.679 7.850 -10.718 1.00 80.31 86 ILE A N 1
ATOM 675 C CA . ILE A 1 86 ? 4.449 6.734 -11.640 1.00 80.31 86 ILE A CA 1
ATOM 676 C C . ILE A 1 86 ? 4.101 7.209 -13.058 1.00 80.31 86 ILE A C 1
ATOM 678 O O . ILE A 1 86 ? 4.356 6.485 -14.021 1.00 80.31 86 ILE A O 1
ATOM 682 N N . THR A 1 87 ? 3.542 8.418 -13.211 1.00 75.19 87 THR A N 1
ATOM 683 C CA . THR A 1 87 ? 3.236 8.971 -14.537 1.00 75.19 87 THR A CA 1
ATOM 684 C C . THR A 1 87 ? 4.493 9.232 -15.354 1.00 75.19 87 THR A C 1
ATOM 686 O O . THR A 1 87 ? 4.439 9.135 -16.578 1.00 75.19 87 THR A O 1
ATOM 689 N N . ASP A 1 88 ? 5.625 9.487 -14.696 1.00 74.19 88 ASP A N 1
ATOM 690 C CA . ASP A 1 88 ? 6.896 9.779 -15.362 1.00 74.19 88 ASP A CA 1
ATOM 691 C C . ASP A 1 88 ? 7.473 8.528 -16.043 1.00 74.19 88 ASP A C 1
ATOM 693 O O . ASP A 1 88 ? 8.160 8.635 -17.055 1.00 74.19 88 ASP A O 1
ATOM 697 N N . LEU A 1 89 ? 7.103 7.329 -15.571 1.00 73.06 89 LEU A N 1
ATOM 698 C CA . LEU A 1 89 ? 7.460 6.060 -16.213 1.00 73.06 89 LEU A CA 1
ATOM 699 C C . LEU A 1 89 ? 6.625 5.762 -17.467 1.00 73.06 89 LEU A C 1
ATOM 701 O O . LEU A 1 89 ? 6.972 4.853 -18.212 1.00 73.06 89 LEU A O 1
ATOM 705 N N . SER A 1 90 ? 5.532 6.494 -17.722 1.00 79.00 90 SER A N 1
ATOM 706 C CA . SER A 1 90 ? 4.653 6.291 -18.887 1.00 79.00 90 SER A CA 1
ATOM 707 C C . SER A 1 90 ? 4.286 4.815 -19.131 1.00 79.00 90 SER A C 1
ATOM 709 O O . SER A 1 90 ? 4.491 4.265 -20.218 1.00 79.00 90 SER A O 1
ATOM 711 N N . CYS A 1 91 ? 3.715 4.167 -18.109 1.00 85.81 91 CYS A N 1
ATOM 712 C CA . CYS A 1 91 ? 3.182 2.799 -18.169 1.00 85.81 91 CYS A CA 1
ATOM 713 C C . CYS A 1 91 ? 1.635 2.823 -18.213 1.00 85.81 91 CYS A C 1
ATOM 715 O O . CYS A 1 91 ? 0.983 2.543 -17.204 1.00 85.81 91 CYS A O 1
ATOM 717 N N . PRO A 1 92 ? 0.993 3.155 -19.351 1.00 87.31 92 PRO A N 1
ATOM 718 C CA . PRO A 1 92 ? -0.456 3.401 -19.423 1.00 87.31 92 PRO A CA 1
ATOM 719 C C . PRO A 1 92 ? -1.332 2.160 -19.182 1.00 87.31 92 PRO A C 1
ATOM 721 O O . PRO A 1 92 ? -2.552 2.281 -19.049 1.00 87.31 92 PRO A O 1
ATOM 724 N N . ASN A 1 93 ? -0.739 0.965 -19.180 1.00 90.88 93 ASN A N 1
ATOM 725 C CA . ASN A 1 93 ? -1.416 -0.314 -18.961 1.00 90.88 93 ASN A CA 1
ATOM 726 C C . ASN A 1 93 ? -1.025 -0.984 -17.637 1.00 90.88 93 ASN A C 1
ATOM 728 O O . ASN A 1 93 ? -1.386 -2.140 -17.414 1.00 90.88 93 ASN A O 1
ATOM 732 N N . LEU A 1 94 ? -0.330 -0.260 -16.754 1.00 93.62 94 LEU A N 1
ATOM 733 C CA . LEU A 1 94 ? 0.112 -0.779 -15.468 1.00 93.62 94 LEU A CA 1
ATOM 734 C C . LEU A 1 94 ? -1.087 -1.172 -14.596 1.00 93.62 94 LEU A C 1
ATOM 736 O O . LEU A 1 94 ? -1.917 -0.330 -14.250 1.00 93.62 94 LEU A O 1
ATOM 740 N N . ASN A 1 95 ? -1.157 -2.454 -14.239 1.00 96.38 95 ASN A N 1
ATOM 741 C CA . ASN A 1 95 ? -2.177 -3.018 -13.359 1.00 96.38 95 ASN A CA 1
ATOM 742 C C . ASN A 1 95 ? -1.606 -3.498 -12.016 1.00 96.38 95 ASN A C 1
ATOM 744 O O . ASN A 1 95 ? -2.361 -3.594 -11.050 1.00 96.38 95 ASN A O 1
ATOM 748 N N . SER A 1 96 ? -0.295 -3.740 -11.930 1.00 97.25 96 SER A N 1
ATOM 749 C CA . SER A 1 96 ? 0.381 -4.173 -10.710 1.00 97.25 96 SER A CA 1
ATOM 750 C C . SER A 1 96 ? 1.692 -3.419 -10.520 1.00 97.25 96 SER A C 1
ATOM 752 O O . SER A 1 96 ? 2.560 -3.453 -11.395 1.00 97.25 96 SER A O 1
ATOM 754 N N . LEU A 1 97 ? 1.842 -2.759 -9.372 1.00 95.94 97 LEU A N 1
ATOM 755 C CA . LEU A 1 97 ? 3.042 -2.015 -8.992 1.00 95.94 97 LEU A CA 1
ATOM 756 C C . LEU A 1 97 ? 3.557 -2.516 -7.647 1.00 95.94 97 LEU A C 1
ATOM 758 O O . LEU A 1 97 ? 2.825 -2.490 -6.658 1.00 95.94 97 LEU A O 1
ATOM 762 N N . HIS A 1 98 ? 4.803 -2.972 -7.612 1.00 95.25 98 HIS A N 1
ATOM 763 C CA . HIS A 1 98 ? 5.479 -3.385 -6.388 1.00 95.25 98 HIS A CA 1
ATOM 764 C C . HIS A 1 98 ? 6.664 -2.447 -6.137 1.00 95.25 98 HIS A C 1
ATOM 766 O O . HIS A 1 98 ? 7.534 -2.319 -6.996 1.00 95.25 98 HIS A O 1
ATOM 772 N N . LEU A 1 99 ? 6.677 -1.800 -4.975 1.00 91.56 99 LEU A N 1
ATOM 773 C CA . LEU A 1 99 ? 7.747 -0.941 -4.476 1.00 91.56 99 LEU A CA 1
ATOM 774 C C . LEU A 1 99 ? 8.297 -1.588 -3.204 1.00 91.56 99 LEU A C 1
ATOM 776 O O . LEU A 1 99 ? 7.576 -1.656 -2.212 1.00 91.56 99 LEU A O 1
ATOM 780 N N . LEU A 1 100 ? 9.526 -2.088 -3.251 1.00 89.44 100 LEU A N 1
ATOM 781 C CA . LEU A 1 100 ? 10.163 -2.852 -2.177 1.00 89.44 100 LEU A CA 1
ATOM 782 C C . LEU A 1 100 ? 11.467 -2.161 -1.771 1.00 89.44 100 LEU A C 1
ATOM 784 O O . LEU A 1 100 ? 12.220 -1.734 -2.647 1.00 89.44 100 LEU A O 1
ATOM 788 N N . ASP A 1 101 ? 11.707 -1.997 -0.471 1.00 82.38 101 ASP A N 1
ATOM 789 C CA . ASP A 1 101 ? 12.867 -1.285 0.094 1.00 82.38 101 ASP A CA 1
ATOM 790 C C . ASP A 1 101 ? 13.165 0.032 -0.634 1.00 82.38 101 ASP A C 1
ATOM 792 O O . ASP A 1 101 ? 14.281 0.386 -1.008 1.00 82.38 101 ASP A O 1
ATOM 796 N N . PHE A 1 102 ? 12.085 0.754 -0.908 1.00 75.06 102 PHE A N 1
ATOM 797 C CA . PHE A 1 102 ? 12.076 1.843 -1.861 1.00 75.06 102 PHE A CA 1
ATOM 798 C C . PHE A 1 102 ? 12.346 3.176 -1.166 1.00 75.06 102 PHE A C 1
ATOM 800 O O . PHE A 1 102 ? 11.497 3.681 -0.428 1.00 75.06 102 PHE A O 1
ATOM 807 N N . ALA A 1 103 ? 13.499 3.795 -1.417 1.00 72.69 103 ALA A N 1
ATOM 808 C CA . ALA A 1 103 ? 13.855 5.070 -0.799 1.00 72.69 103 ALA A CA 1
ATOM 809 C C . ALA A 1 103 ? 13.683 6.250 -1.768 1.00 72.69 103 ALA A C 1
ATOM 811 O O . ALA A 1 103 ? 14.337 6.330 -2.808 1.00 72.69 103 ALA A O 1
ATOM 812 N N . VAL A 1 104 ? 12.859 7.224 -1.371 1.00 70.62 104 VAL A N 1
ATOM 813 C CA . VAL A 1 104 ? 12.799 8.557 -1.994 1.00 70.62 104 VAL A CA 1
ATOM 814 C C . VAL A 1 104 ? 13.457 9.542 -1.042 1.00 70.62 104 VAL A C 1
ATOM 816 O O . VAL A 1 104 ? 12.807 10.385 -0.435 1.00 70.62 104 VAL A O 1
ATOM 819 N N . CYS A 1 105 ? 14.748 9.377 -0.790 1.00 62.19 105 CYS A N 1
ATOM 820 C CA . CYS A 1 105 ? 15.503 10.270 0.079 1.00 62.19 105 CYS A CA 1
ATOM 821 C C . CYS A 1 105 ? 16.902 10.391 -0.494 1.00 62.19 105 CYS A C 1
ATOM 823 O O . CYS A 1 105 ? 17.662 9.427 -0.438 1.00 62.19 105 CYS A O 1
ATOM 825 N N . GLY A 1 106 ? 17.268 11.569 -1.002 1.00 54.53 106 GLY A N 1
ATOM 826 C CA . GLY A 1 106 ? 18.626 11.807 -1.482 1.00 54.53 106 GLY A CA 1
ATOM 827 C C . GLY A 1 106 ? 19.663 11.280 -0.481 1.00 54.53 106 GLY A C 1
ATOM 828 O O . GLY A 1 106 ? 19.661 11.688 0.681 1.00 54.53 106 GLY A O 1
ATOM 829 N N . ARG A 1 107 ? 20.549 10.383 -0.943 1.00 47.94 107 ARG A N 1
ATOM 830 C CA . ARG A 1 107 ? 21.569 9.622 -0.178 1.00 47.94 107 ARG A CA 1
ATOM 831 C C . ARG A 1 107 ? 22.483 10.439 0.755 1.00 47.94 107 ARG A C 1
ATOM 833 O O . ARG A 1 107 ? 23.329 9.877 1.440 1.00 47.94 107 ARG A O 1
ATOM 840 N N . ARG A 1 108 ? 22.359 11.765 0.798 1.00 45.44 108 ARG A N 1
ATOM 841 C CA . ARG A 1 108 ? 23.202 12.672 1.583 1.00 45.44 108 ARG A CA 1
ATOM 842 C C . ARG A 1 108 ? 22.417 13.359 2.692 1.00 45.44 108 ARG A C 1
ATOM 844 O O . ARG A 1 108 ? 22.173 14.554 2.586 1.00 45.44 108 ARG A O 1
ATOM 851 N N . GLY A 1 109 ? 22.035 12.611 3.730 1.00 44.41 109 GLY A N 1
ATOM 852 C CA . GLY A 1 109 ? 21.830 13.108 5.106 1.00 44.41 109 GLY A CA 1
ATOM 853 C C . GLY A 1 109 ? 20.981 14.372 5.318 1.00 44.41 109 GLY A C 1
ATOM 854 O O . GLY A 1 109 ? 21.083 15.002 6.366 1.00 44.41 109 GLY A O 1
ATOM 855 N N . GLY A 1 110 ? 20.177 14.781 4.339 1.00 45.88 110 GLY A N 1
ATOM 856 C CA . GLY A 1 110 ? 19.432 16.028 4.348 1.00 45.88 110 GLY A CA 1
ATOM 857 C C . GLY A 1 110 ? 17.950 15.732 4.464 1.00 45.88 110 GLY A C 1
ATOM 858 O O . GLY A 1 110 ? 17.407 15.009 3.634 1.00 45.88 110 GLY A O 1
ATOM 859 N N . SER A 1 111 ? 17.304 16.324 5.468 1.00 48.78 111 SER A N 1
ATOM 860 C CA . SER A 1 111 ? 15.870 16.253 5.787 1.00 48.78 111 SER A CA 1
ATOM 861 C C . SER A 1 111 ? 14.941 16.828 4.703 1.00 48.78 111 SER A C 1
ATOM 863 O O . SER A 1 111 ? 14.088 17.663 4.996 1.00 48.78 111 SER A O 1
ATOM 865 N N . ARG A 1 112 ? 15.119 16.466 3.429 1.00 53.53 112 ARG A N 1
ATOM 866 C CA . ARG A 1 112 ? 14.285 16.958 2.329 1.00 53.53 112 ARG A CA 1
ATOM 867 C C . ARG A 1 112 ? 13.459 15.835 1.710 1.00 53.53 112 ARG A C 1
ATOM 869 O O . ARG A 1 112 ? 13.822 15.313 0.665 1.00 53.53 112 ARG A O 1
ATOM 876 N N . GLY A 1 113 ? 12.299 15.582 2.300 1.00 64.25 113 GLY A N 1
ATOM 877 C CA . GLY A 1 113 ? 11.010 15.766 1.637 1.00 64.25 113 GLY A CA 1
ATOM 878 C C . GLY A 1 113 ? 10.692 14.831 0.482 1.00 64.25 113 GLY A C 1
ATOM 879 O O . GLY A 1 113 ? 10.151 15.322 -0.503 1.00 64.25 113 GLY A O 1
ATOM 880 N N . GLY A 1 114 ? 11.028 13.544 0.562 1.00 77.62 114 GLY A N 1
ATOM 881 C CA . GLY A 1 114 ? 10.681 12.575 -0.480 1.00 77.62 114 GLY A CA 1
ATOM 882 C C . GLY A 1 114 ? 9.183 12.486 -0.748 1.00 77.62 114 GLY A C 1
ATOM 883 O O . GLY A 1 114 ? 8.423 12.253 0.186 1.00 77.62 114 GLY A O 1
ATOM 884 N N . VAL A 1 115 ? 8.733 12.615 -1.993 1.00 82.75 115 VAL A N 1
ATOM 885 C CA . VAL A 1 115 ? 7.310 12.439 -2.338 1.00 82.75 115 VAL A CA 1
ATOM 886 C C . VAL A 1 115 ? 7.139 11.244 -3.264 1.00 82.75 115 VAL A C 1
ATOM 888 O O . VAL A 1 115 ? 7.799 11.167 -4.296 1.00 82.75 115 VAL A O 1
ATOM 891 N N . VAL A 1 116 ? 6.228 10.346 -2.898 1.00 86.12 116 VAL A N 1
ATOM 892 C CA . VAL A 1 116 ? 5.707 9.269 -3.744 1.00 86.12 116 VAL A CA 1
ATOM 893 C C . VAL A 1 116 ? 4.307 9.667 -4.193 1.00 86.12 116 VAL A C 1
ATOM 895 O O . VAL A 1 116 ? 3.390 9.788 -3.379 1.00 86.12 116 VAL A O 1
ATOM 898 N N . GLU A 1 117 ? 4.142 9.887 -5.492 1.00 88.62 117 GLU A N 1
ATOM 899 C CA . GLU A 1 117 ? 2.864 10.194 -6.124 1.00 88.62 117 GLU A CA 1
ATOM 900 C C . GLU A 1 117 ? 2.485 9.074 -7.098 1.00 88.62 117 GLU A C 1
ATOM 902 O O . GLU A 1 117 ? 3.186 8.778 -8.065 1.00 88.62 117 GLU A O 1
ATOM 907 N N . ILE A 1 118 ? 1.373 8.400 -6.815 1.00 90.00 118 ILE A N 1
ATOM 908 C CA . ILE A 1 118 ? 0.859 7.306 -7.635 1.00 90.00 118 ILE A CA 1
ATOM 909 C C . ILE A 1 118 ? -0.525 7.717 -8.121 1.00 90.00 118 ILE A C 1
ATOM 911 O O . ILE A 1 118 ? -1.499 7.665 -7.370 1.00 90.00 118 ILE A O 1
ATOM 915 N N . SER A 1 119 ? -0.596 8.129 -9.386 1.00 89.12 119 SER A N 1
ATOM 916 C CA . SER A 1 119 ? -1.841 8.398 -10.104 1.00 89.12 119 SER A CA 1
ATOM 917 C C . SER A 1 119 ? -1.963 7.412 -11.261 1.00 89.12 119 SER A C 1
ATOM 919 O O . SER A 1 119 ? -1.340 7.580 -12.309 1.00 89.12 119 SER A O 1
ATOM 921 N N . ALA A 1 120 ? -2.699 6.322 -11.040 1.00 87.31 120 ALA A N 1
ATOM 922 C CA . ALA A 1 120 ? -2.778 5.217 -11.989 1.00 87.31 120 ALA A CA 1
ATOM 923 C C . ALA A 1 120 ? -4.193 4.634 -12.030 1.00 87.31 120 ALA A C 1
ATOM 925 O O . ALA A 1 120 ? -4.619 3.885 -11.152 1.00 87.31 120 ALA A O 1
ATOM 926 N N . THR A 1 121 ? -4.935 4.963 -13.087 1.00 89.00 121 THR A N 1
ATOM 927 C CA . THR A 1 121 ? -6.353 4.596 -13.216 1.00 89.00 121 THR A CA 1
ATOM 928 C C . THR A 1 121 ? -6.576 3.115 -13.489 1.00 89.00 121 THR A C 1
ATOM 930 O O . THR A 1 121 ? -7.643 2.608 -13.172 1.00 89.00 121 THR A O 1
ATOM 933 N N . LYS A 1 122 ? -5.600 2.398 -14.056 1.00 94.19 122 LYS A N 1
ATOM 934 C CA . LYS A 1 122 ? -5.697 0.950 -14.325 1.00 94.19 122 LYS A CA 1
ATOM 935 C C . LYS A 1 122 ? -5.052 0.079 -13.249 1.00 94.19 122 LYS A C 1
ATOM 937 O O . LYS A 1 122 ? -5.093 -1.142 -13.371 1.00 94.19 122 LYS A O 1
ATOM 942 N N . LEU A 1 123 ? -4.464 0.688 -12.219 1.00 95.69 123 LEU A N 1
ATOM 943 C CA . LEU A 1 123 ? -3.780 -0.038 -11.158 1.00 95.69 123 LEU A CA 1
ATOM 944 C C . LEU A 1 123 ? -4.801 -0.822 -10.329 1.00 95.69 123 LEU A C 1
ATOM 946 O O . LEU A 1 123 ? -5.733 -0.237 -9.788 1.00 95.69 123 LEU A O 1
ATOM 950 N N . VAL A 1 124 ? -4.614 -2.138 -10.248 1.00 97.50 124 VAL A N 1
ATOM 951 C CA . VAL A 1 124 ? -5.460 -3.083 -9.502 1.00 97.50 124 VAL A CA 1
ATOM 952 C C . VAL A 1 124 ? -4.747 -3.568 -8.240 1.00 97.50 124 VAL A C 1
ATOM 954 O O . VAL A 1 124 ? -5.395 -3.771 -7.214 1.00 97.50 124 VAL A O 1
ATOM 957 N N . CYS A 1 125 ? -3.421 -3.710 -8.293 1.00 97.94 125 CYS A N 1
ATOM 958 C CA . CYS A 1 125 ? -2.589 -4.166 -7.185 1.00 97.94 125 CYS A CA 1
ATOM 959 C C . CYS A 1 125 ? -1.441 -3.186 -6.917 1.00 97.94 125 CYS A C 1
ATOM 961 O O . CYS A 1 125 ? -0.693 -2.823 -7.827 1.00 97.94 125 CYS A O 1
ATOM 963 N N . LEU A 1 126 ? -1.284 -2.790 -5.656 1.00 96.69 126 LEU A N 1
ATOM 964 C CA . LEU A 1 126 ? -0.182 -1.964 -5.179 1.00 96.69 126 LEU A CA 1
ATOM 965 C C . LEU A 1 126 ? 0.428 -2.618 -3.944 1.00 96.69 126 LEU A C 1
ATOM 967 O O . LEU A 1 126 ? -0.260 -2.821 -2.944 1.00 96.69 126 LEU A O 1
ATOM 971 N N . LYS A 1 127 ? 1.724 -2.912 -4.016 1.00 95.81 127 LYS A N 1
ATOM 972 C CA . LYS A 1 127 ? 2.522 -3.352 -2.874 1.00 95.81 127 LYS A CA 1
ATOM 973 C C . LYS A 1 127 ? 3.591 -2.316 -2.580 1.00 95.81 127 LYS A C 1
ATOM 975 O O . LYS A 1 127 ? 4.304 -1.895 -3.487 1.00 95.81 127 LYS A O 1
ATOM 980 N N . MET A 1 128 ? 3.667 -1.900 -1.329 1.00 92.00 128 MET A N 1
ATOM 981 C CA . MET A 1 128 ? 4.611 -0.919 -0.822 1.00 92.00 128 MET A CA 1
ATOM 982 C C . MET A 1 128 ? 5.229 -1.495 0.442 1.00 92.00 128 MET A C 1
ATOM 984 O O . MET A 1 128 ? 4.602 -1.465 1.492 1.00 92.00 128 MET A O 1
ATOM 988 N N . GLU A 1 129 ? 6.436 -2.029 0.340 1.00 89.44 129 GLU A N 1
ATOM 989 C CA . GLU A 1 129 ? 7.169 -2.628 1.451 1.00 89.44 129 GLU A CA 1
ATOM 990 C C . GLU A 1 129 ? 8.484 -1.874 1.617 1.00 89.44 129 GLU A C 1
ATOM 992 O O . GLU A 1 129 ? 9.140 -1.541 0.633 1.00 89.44 129 GLU A O 1
ATOM 997 N N . GLY A 1 130 ? 8.847 -1.514 2.844 1.00 82.56 130 GLY A N 1
ATOM 998 C CA . GLY A 1 130 ? 10.095 -0.788 3.083 1.00 82.56 130 GLY A CA 1
ATOM 999 C C . GLY A 1 130 ? 10.173 0.591 2.436 1.00 82.56 130 GLY A C 1
ATOM 1000 O O . GLY A 1 130 ? 11.263 1.115 2.221 1.00 82.56 130 GLY A O 1
ATOM 1001 N N . VAL A 1 131 ? 9.029 1.208 2.122 1.00 78.00 131 VAL A N 1
ATOM 1002 C CA . VAL A 1 131 ? 9.017 2.493 1.418 1.00 78.00 131 VAL A CA 1
ATOM 1003 C C . VAL A 1 131 ? 9.391 3.637 2.362 1.00 78.00 131 VAL A C 1
ATOM 1005 O O . VAL A 1 131 ? 8.626 4.026 3.245 1.00 78.00 131 VAL A O 1
ATOM 1008 N N . GLY A 1 132 ? 10.566 4.222 2.142 1.00 74.31 132 GLY A N 1
ATOM 1009 C CA . GLY A 1 132 ? 11.058 5.402 2.840 1.00 74.31 132 GLY A CA 1
ATOM 1010 C C . GLY A 1 132 ? 10.799 6.687 2.051 1.00 74.31 132 GLY A C 1
ATOM 1011 O O . GLY A 1 132 ? 11.658 7.127 1.292 1.00 74.31 132 GLY A O 1
ATOM 1012 N N . CYS A 1 133 ? 9.667 7.349 2.281 1.00 74.69 133 CYS A N 1
ATOM 1013 C CA . CYS A 1 133 ? 9.314 8.644 1.674 1.00 74.69 133 CYS A CA 1
ATOM 1014 C C . CYS A 1 133 ? 8.539 9.518 2.660 1.00 74.69 133 CYS A C 1
ATOM 1016 O O . CYS A 1 133 ? 7.854 8.939 3.490 1.00 74.69 133 CYS A O 1
ATOM 1018 N N . ASP A 1 134 ? 8.609 10.853 2.527 1.00 75.19 134 ASP A N 1
ATOM 1019 C CA . ASP A 1 134 ? 7.998 11.879 3.403 1.00 75.19 134 ASP A CA 1
ATOM 1020 C C . ASP A 1 134 ? 6.521 12.188 3.116 1.00 75.19 134 ASP A C 1
ATOM 1022 O O . ASP A 1 134 ? 5.790 12.683 3.984 1.00 75.19 134 ASP A O 1
ATOM 1026 N N . ARG A 1 135 ? 6.067 11.951 1.887 1.00 79.00 135 ARG A N 1
ATOM 1027 C CA . ARG A 1 135 ? 4.672 12.150 1.486 1.00 79.00 135 ARG A CA 1
ATOM 1028 C C . ARG A 1 135 ? 4.252 11.043 0.544 1.00 79.00 135 ARG A C 1
ATOM 1030 O O . ARG A 1 135 ? 4.980 10.732 -0.393 1.00 79.00 135 ARG A O 1
ATOM 1037 N N . ILE A 1 136 ? 3.047 10.527 0.756 1.00 84.38 136 ILE A N 1
ATOM 1038 C CA . ILE A 1 136 ? 2.398 9.595 -0.161 1.00 84.38 136 ILE A CA 1
ATOM 1039 C C . ILE A 1 136 ? 1.102 10.238 -0.635 1.00 84.38 136 ILE A C 1
ATOM 1041 O O . ILE A 1 136 ? 0.251 10.615 0.175 1.00 84.38 136 ILE A O 1
ATOM 1045 N N . LYS A 1 137 ? 0.962 10.356 -1.953 1.00 88.62 137 LYS A N 1
ATOM 1046 C CA . LYS A 1 137 ? -0.283 10.722 -2.624 1.00 88.62 137 LYS A CA 1
ATOM 1047 C C . LYS A 1 137 ? -0.707 9.556 -3.495 1.00 88.62 137 LYS A C 1
ATOM 1049 O O . LYS A 1 137 ? 0.036 9.156 -4.390 1.00 88.62 137 LYS A O 1
ATOM 1054 N N . LEU A 1 138 ? -1.894 9.024 -3.235 1.00 90.44 138 LEU A N 1
ATOM 1055 C CA . LEU A 1 138 ? -2.393 7.852 -3.937 1.00 90.44 138 LEU A CA 1
ATOM 1056 C C . LEU A 1 138 ? -3.782 8.130 -4.517 1.00 90.44 138 LEU A C 1
ATOM 1058 O O . LEU A 1 138 ? -4.749 8.342 -3.784 1.00 90.44 138 LEU A O 1
ATOM 1062 N N . SER A 1 139 ? -3.863 8.100 -5.845 1.00 90.75 139 SER A N 1
ATOM 1063 C CA . SER A 1 139 ? -5.100 8.166 -6.620 1.00 90.75 139 SER A CA 1
ATOM 1064 C C . SER A 1 139 ? -5.137 6.981 -7.585 1.00 90.75 139 SER A C 1
ATOM 1066 O O . SER A 1 139 ? -4.485 6.965 -8.631 1.00 90.75 139 SER A O 1
ATOM 1068 N N . ALA A 1 140 ? -5.868 5.940 -7.197 1.00 92.25 140 ALA A N 1
ATOM 1069 C CA . ALA A 1 140 ? -5.962 4.700 -7.956 1.00 92.25 140 ALA A CA 1
ATOM 1070 C C . ALA A 1 140 ? -7.383 4.145 -7.832 1.00 92.25 140 ALA A C 1
ATOM 1072 O O . ALA A 1 140 ? -7.679 3.295 -6.995 1.00 92.25 140 ALA A O 1
ATOM 1073 N N . VAL A 1 141 ? -8.282 4.669 -8.668 1.00 93.81 141 VAL A N 1
ATOM 1074 C CA . VAL A 1 141 ? -9.729 4.416 -8.561 1.00 93.81 141 VAL A CA 1
ATOM 1075 C C . VAL A 1 141 ? -10.106 2.938 -8.690 1.00 93.81 141 VAL A C 1
ATOM 1077 O O . VAL A 1 141 ? -11.064 2.505 -8.065 1.00 93.81 141 VAL A O 1
ATOM 1080 N N . ASN A 1 142 ? -9.330 2.154 -9.442 1.00 95.88 142 ASN A N 1
ATOM 1081 C CA . ASN A 1 142 ? -9.569 0.726 -9.668 1.00 95.88 142 ASN A CA 1
ATOM 1082 C C . ASN A 1 142 ? -8.731 -0.189 -8.757 1.00 95.88 142 ASN A C 1
ATOM 1084 O O . ASN A 1 142 ? -8.710 -1.402 -8.978 1.00 95.88 142 ASN A O 1
ATOM 1088 N N . LEU A 1 143 ? -8.040 0.365 -7.752 1.00 96.88 143 LEU A N 1
ATOM 1089 C CA . LEU A 1 143 ? -7.187 -0.418 -6.862 1.00 96.88 143 LEU A CA 1
ATOM 1090 C C . LEU A 1 143 ? -8.041 -1.353 -6.005 1.00 96.88 143 LEU A C 1
ATOM 1092 O O . LEU A 1 143 ? -8.915 -0.896 -5.274 1.00 96.88 143 LEU A O 1
ATOM 1096 N N . GLN A 1 144 ? -7.763 -2.653 -6.083 1.00 97.94 144 GLN A N 1
ATOM 1097 C CA . GLN A 1 144 ? -8.472 -3.699 -5.340 1.00 97.94 144 GLN A CA 1
ATOM 1098 C C . GLN A 1 144 ? -7.611 -4.286 -4.224 1.00 97.94 144 GLN A C 1
ATOM 1100 O O . GLN A 1 144 ? -8.141 -4.619 -3.164 1.00 97.94 144 GLN A O 1
ATOM 1105 N N . VAL A 1 145 ? -6.299 -4.397 -4.447 1.00 98.12 145 VAL A N 1
ATOM 1106 C CA . VAL A 1 145 ? -5.341 -4.966 -3.495 1.00 98.12 145 VAL A CA 1
ATOM 1107 C C . VAL A 1 145 ? -4.312 -3.910 -3.116 1.00 98.12 145 VAL A C 1
ATOM 1109 O O . VAL A 1 145 ? -3.628 -3.368 -3.987 1.00 98.12 145 VAL A O 1
ATOM 1112 N N . PHE A 1 146 ? -4.189 -3.641 -1.819 1.00 97.19 146 PHE A N 1
ATOM 1113 C CA . PHE A 1 146 ? -3.198 -2.721 -1.274 1.00 97.19 146 PHE A CA 1
ATOM 1114 C C . PHE A 1 146 ? -2.445 -3.369 -0.117 1.00 97.19 146 PHE A C 1
ATOM 1116 O O . PHE A 1 146 ? -3.042 -3.705 0.903 1.00 97.19 146 PHE A O 1
ATOM 1123 N N . LEU A 1 147 ? -1.136 -3.524 -0.278 1.00 95.88 147 LEU A N 1
ATOM 1124 C CA . LEU A 1 147 ? -0.237 -3.951 0.785 1.00 95.88 147 LEU A CA 1
ATOM 1125 C C . LEU A 1 147 ? 0.696 -2.794 1.115 1.00 95.88 147 LEU A C 1
ATOM 1127 O O . LEU A 1 147 ? 1.372 -2.266 0.231 1.00 95.88 147 LEU A O 1
ATOM 1131 N N . PHE A 1 148 ? 0.729 -2.418 2.385 1.00 92.69 148 PHE A N 1
ATOM 1132 C CA . PHE A 1 148 ? 1.617 -1.406 2.922 1.00 92.69 148 PHE A CA 1
ATOM 1133 C C . PHE A 1 148 ? 2.360 -1.956 4.137 1.00 92.69 148 PHE A C 1
ATOM 1135 O O . PHE A 1 148 ? 1.753 -2.289 5.151 1.00 92.69 148 PHE A O 1
ATOM 1142 N N . SER A 1 149 ? 3.680 -2.021 4.037 1.00 90.00 149 SER A N 1
ATOM 1143 C CA . SER A 1 149 ? 4.584 -2.431 5.099 1.00 90.00 149 SER A CA 1
ATOM 1144 C C . SER A 1 149 ? 5.717 -1.417 5.215 1.00 90.00 149 SER A C 1
ATOM 1146 O O . SER A 1 149 ? 6.339 -1.066 4.210 1.00 90.00 149 SER A O 1
ATOM 1148 N N . ASN A 1 150 ? 6.010 -0.916 6.414 1.00 82.19 150 ASN A N 1
ATOM 1149 C CA . ASN A 1 150 ? 7.216 -0.109 6.621 1.00 82.19 150 ASN A CA 1
ATOM 1150 C C . ASN A 1 150 ? 8.388 -1.013 7.033 1.00 82.19 150 ASN A C 1
ATOM 1152 O O . ASN A 1 150 ? 8.228 -1.918 7.840 1.00 82.19 150 ASN A O 1
ATOM 1156 N N . ALA A 1 151 ? 9.588 -0.761 6.516 1.00 66.06 151 ALA A N 1
ATOM 1157 C CA . ALA A 1 151 ? 10.784 -1.468 6.968 1.00 66.06 151 ALA A CA 1
ATOM 1158 C C . ALA A 1 151 ? 11.484 -0.646 8.056 1.00 66.06 151 ALA A C 1
ATOM 1160 O O . ALA A 1 151 ? 11.769 0.538 7.864 1.00 66.06 151 ALA A O 1
ATOM 1161 N N . GLY A 1 152 ? 11.798 -1.290 9.183 1.00 60.06 152 GLY A N 1
ATOM 1162 C CA . GLY A 1 152 ? 12.793 -0.808 10.145 1.00 60.06 152 GLY A CA 1
ATOM 1163 C C . GLY A 1 152 ? 12.281 -0.200 11.459 1.00 60.06 152 GLY A C 1
ATOM 1164 O O . GLY A 1 152 ? 11.092 -0.020 11.701 1.00 60.06 152 GLY A O 1
ATOM 1165 N N . GLU A 1 153 ? 13.245 0.097 12.339 1.00 49.00 153 GLU A N 1
ATOM 1166 C CA . GLU A 1 153 ? 13.056 0.670 13.685 1.00 49.00 153 GLU A CA 1
ATOM 1167 C C . GLU A 1 153 ? 12.640 2.148 13.676 1.00 49.00 153 GLU A C 1
ATOM 1169 O O . GLU A 1 153 ? 12.151 2.676 14.680 1.00 49.00 153 GLU A O 1
ATOM 1174 N N . THR A 1 154 ? 12.824 2.837 12.549 1.00 48.78 154 THR A N 1
ATOM 1175 C CA . THR A 1 154 ? 12.298 4.186 12.369 1.00 48.78 154 THR A CA 1
ATOM 1176 C C . THR A 1 154 ? 10.809 4.059 12.087 1.00 48.78 154 THR A C 1
ATOM 1178 O O . THR A 1 154 ? 10.440 3.575 11.021 1.00 48.78 154 THR A O 1
ATOM 1181 N N . GLY A 1 155 ? 9.977 4.440 13.061 1.00 50.38 155 GLY A N 1
ATOM 1182 C CA . GLY A 1 155 ? 8.519 4.350 12.989 1.00 50.38 155 GLY A CA 1
ATOM 1183 C C . GLY A 1 155 ? 7.921 4.905 11.695 1.00 50.38 155 GLY A C 1
ATOM 1184 O O . GLY A 1 155 ? 8.587 5.564 10.894 1.00 50.38 155 GLY A O 1
ATOM 1185 N N . ILE A 1 156 ? 6.630 4.643 11.517 1.00 51.12 156 ILE A N 1
ATOM 1186 C CA . ILE A 1 156 ? 5.827 4.970 10.333 1.00 51.12 156 ILE A CA 1
ATOM 1187 C C . ILE A 1 156 ? 6.073 6.418 9.856 1.00 51.12 156 ILE A C 1
ATOM 1189 O O . ILE A 1 156 ? 5.926 6.706 8.665 1.00 51.12 156 ILE A O 1
ATOM 1193 N N . THR A 1 157 ? 6.426 7.359 10.750 1.00 48.44 157 THR A N 1
ATOM 1194 C CA . THR A 1 157 ? 6.188 8.768 10.473 1.00 48.44 157 THR A CA 1
ATOM 1195 C C . THR A 1 157 ? 7.158 9.855 10.980 1.00 48.44 157 THR A C 1
ATOM 1197 O O . THR A 1 157 ? 6.742 11.004 11.198 1.00 48.44 157 THR A O 1
ATOM 1200 N N . ARG A 1 158 ? 8.481 9.668 10.850 1.00 50.88 158 ARG A N 1
ATOM 1201 C CA . ARG A 1 158 ? 9.259 10.873 10.447 1.00 50.88 158 ARG A CA 1
ATOM 1202 C C . ARG A 1 158 ? 8.816 11.402 9.076 1.00 50.88 158 ARG A C 1
ATOM 1204 O O . ARG A 1 158 ? 9.137 12.534 8.731 1.00 50.88 158 ARG A O 1
ATOM 1211 N N . ARG A 1 159 ? 8.070 10.591 8.319 1.00 53.78 159 ARG A N 1
ATOM 1212 C CA . ARG A 1 159 ? 7.927 10.709 6.879 1.00 53.78 159 ARG A CA 1
ATOM 1213 C C . ARG A 1 159 ? 6.493 10.520 6.334 1.00 53.78 159 ARG A C 1
ATOM 1215 O O . ARG A 1 159 ? 6.317 10.268 5.164 1.00 53.78 159 ARG A O 1
ATOM 1222 N N . MET A 1 160 ? 5.419 10.649 7.112 1.00 57.19 160 MET A N 1
ATOM 1223 C CA . MET A 1 160 ? 4.100 10.913 6.493 1.00 57.19 160 MET A CA 1
ATOM 1224 C C . MET A 1 160 ? 3.712 12.360 6.783 1.00 57.19 160 MET A C 1
ATOM 1226 O O . MET A 1 160 ? 3.551 12.743 7.939 1.00 57.19 160 MET A O 1
ATOM 1230 N N . SER A 1 161 ? 3.635 13.195 5.752 1.00 59.91 161 SER A N 1
ATOM 1231 C CA . SER A 1 161 ? 3.167 14.582 5.853 1.00 59.91 161 SER A CA 1
ATOM 1232 C C . SER A 1 161 ? 1.647 14.656 6.013 1.00 59.91 161 SER A C 1
ATOM 1234 O O . SER A 1 161 ? 0.922 13.714 5.691 1.00 59.91 161 SER A O 1
ATOM 1236 N N . ASP A 1 162 ? 1.156 15.810 6.466 1.00 64.19 162 ASP A N 1
ATOM 1237 C CA . ASP A 1 162 ? -0.269 16.104 6.593 1.00 64.19 162 ASP A CA 1
ATOM 1238 C C . ASP A 1 162 ? -1.078 15.950 5.302 1.00 64.19 162 ASP A C 1
ATOM 1240 O O . ASP A 1 162 ? -2.287 15.722 5.385 1.00 64.19 162 ASP A O 1
ATOM 1244 N N . ASP A 1 163 ? -0.407 15.991 4.149 1.00 64.06 163 ASP A N 1
ATOM 1245 C CA . ASP A 1 163 ? -0.978 15.845 2.807 1.00 64.06 163 ASP A CA 1
ATOM 1246 C C . ASP A 1 163 ? -1.316 14.396 2.412 1.00 64.06 163 ASP A C 1
ATOM 1248 O O . ASP A 1 163 ? -1.609 14.131 1.244 1.00 64.06 163 ASP A O 1
ATOM 1252 N N . PHE A 1 164 ? -1.272 13.446 3.349 1.00 72.19 164 PHE A N 1
ATOM 1253 C CA . PHE A 1 164 ? -1.647 12.061 3.082 1.00 72.19 164 PHE A CA 1
ATOM 1254 C C . PHE A 1 164 ? -3.112 11.968 2.629 1.00 72.19 164 PHE A C 1
ATOM 1256 O O . PHE A 1 164 ? -4.040 12.226 3.402 1.00 72.19 164 PHE A O 1
ATOM 1263 N N . ARG A 1 165 ? -3.319 11.612 1.357 1.00 76.56 165 ARG A N 1
ATOM 1264 C CA . ARG A 1 165 ? -4.639 11.467 0.732 1.00 76.56 165 ARG A CA 1
ATOM 1265 C C . ARG A 1 165 ? -4.697 10.161 -0.046 1.00 76.56 165 ARG A C 1
ATOM 1267 O O . ARG A 1 165 ? -3.867 9.919 -0.922 1.00 76.56 165 ARG A O 1
ATOM 1274 N N . MET A 1 166 ? -5.701 9.357 0.283 1.00 84.31 166 MET A N 1
ATOM 1275 C CA . MET A 1 166 ? -6.039 8.115 -0.400 1.00 84.31 166 MET A CA 1
ATOM 1276 C C . MET A 1 166 ? -7.470 8.218 -0.916 1.00 84.31 166 MET A C 1
ATOM 1278 O O . MET A 1 166 ? -8.396 8.434 -0.132 1.00 84.31 166 MET A O 1
ATOM 1282 N N . ASP A 1 167 ? -7.635 8.065 -2.226 1.00 84.38 167 ASP A N 1
ATOM 1283 C CA . ASP A 1 167 ? -8.938 7.882 -2.863 1.00 84.38 167 ASP A CA 1
ATOM 1284 C C . ASP A 1 167 ? -8.978 6.506 -3.534 1.00 84.38 167 ASP A C 1
ATOM 1286 O O . ASP A 1 167 ? -8.450 6.315 -4.632 1.00 84.38 167 ASP A O 1
ATOM 1290 N N . LEU A 1 168 ? -9.528 5.532 -2.801 1.00 92.69 168 LEU A N 1
ATOM 1291 C CA . LEU A 1 168 ? -9.504 4.102 -3.124 1.00 92.69 168 LEU A CA 1
ATOM 1292 C C . LEU A 1 168 ? -10.929 3.506 -3.055 1.00 92.69 168 LEU A C 1
ATOM 1294 O O . LEU A 1 168 ? -11.256 2.762 -2.122 1.00 92.69 168 LEU A O 1
ATOM 1298 N N . PRO A 1 169 ? -11.829 3.862 -3.991 1.00 93.56 169 PRO A N 1
ATOM 1299 C CA . PRO A 1 169 ? -13.235 3.454 -3.952 1.00 93.56 169 PRO A CA 1
ATOM 1300 C C . PRO A 1 169 ? -13.445 1.946 -4.153 1.00 93.56 169 PRO A C 1
ATOM 1302 O O . PRO A 1 169 ? -14.361 1.382 -3.560 1.00 93.56 169 PRO A O 1
ATOM 1305 N N . CYS A 1 170 ? -12.597 1.280 -4.942 1.00 96.00 170 CYS A N 1
ATOM 1306 C CA . CYS A 1 170 ? -12.738 -0.142 -5.285 1.00 96.00 170 CYS A CA 1
ATOM 1307 C C . CYS A 1 170 ? -11.928 -1.099 -4.395 1.00 96.00 170 CYS A C 1
ATOM 1309 O O . CYS A 1 170 ? -11.783 -2.273 -4.738 1.00 96.00 170 CYS A O 1
ATOM 1311 N N . LEU A 1 171 ? -11.395 -0.614 -3.273 1.00 96.44 171 LEU A N 1
ATOM 1312 C CA . LEU A 1 171 ? -10.470 -1.371 -2.439 1.00 96.44 171 LEU A CA 1
ATOM 1313 C C . LEU A 1 171 ? -11.154 -2.577 -1.786 1.00 96.44 171 LEU A C 1
ATOM 1315 O O . LEU A 1 171 ? -12.142 -2.417 -1.077 1.00 96.44 171 LEU A O 1
ATOM 1319 N N . GLN A 1 172 ? -10.618 -3.781 -2.000 1.00 97.06 172 GLN A N 1
ATOM 1320 C CA . GLN A 1 172 ? -11.196 -5.029 -1.492 1.00 97.06 172 GLN A CA 1
ATOM 1321 C C . GLN A 1 172 ? -10.327 -5.669 -0.414 1.00 97.06 172 GLN A C 1
ATOM 1323 O O . GLN A 1 172 ? -10.840 -6.009 0.649 1.00 97.06 172 GLN A O 1
ATOM 1328 N N . SER A 1 173 ? -9.028 -5.821 -0.672 1.00 98.06 173 SER A N 1
ATOM 1329 C CA . SER A 1 173 ? -8.084 -6.480 0.229 1.00 98.06 173 SER A CA 1
ATOM 1330 C C . SER A 1 173 ? -6.982 -5.519 0.633 1.00 98.06 173 SER A C 1
ATOM 1332 O O . SER A 1 173 ? -6.293 -4.960 -0.224 1.00 98.06 173 SER A O 1
ATOM 1334 N N . VAL A 1 174 ? -6.805 -5.351 1.939 1.00 97.88 174 VAL A N 1
ATOM 1335 C CA . VAL A 1 174 ? -5.822 -4.440 2.512 1.00 97.88 174 VAL A CA 1
ATOM 1336 C C . VAL A 1 174 ? -4.975 -5.151 3.544 1.00 97.88 174 VAL A C 1
ATOM 1338 O O . VAL A 1 174 ? -5.494 -5.814 4.440 1.00 97.88 174 VAL A O 1
ATOM 1341 N N . GLU A 1 175 ? -3.672 -4.946 3.445 1.00 97.06 175 GLU A N 1
ATOM 1342 C CA . GLU A 1 175 ? -2.698 -5.378 4.429 1.00 97.06 175 GLU A CA 1
ATOM 1343 C C . GLU A 1 175 ? -1.848 -4.181 4.851 1.00 97.06 175 GLU A C 1
ATOM 1345 O O . GLU A 1 175 ? -1.236 -3.525 4.012 1.00 97.06 175 GLU A O 1
ATOM 1350 N N . VAL A 1 176 ? -1.855 -3.859 6.144 1.00 94.31 176 VAL A N 1
ATOM 1351 C CA . VAL A 1 176 ? -1.101 -2.742 6.722 1.00 94.31 176 VAL A CA 1
ATOM 1352 C C . VAL A 1 176 ? -0.265 -3.264 7.890 1.00 94.31 176 VAL A C 1
ATOM 1354 O O . VAL A 1 176 ? -0.760 -3.457 9.004 1.00 94.31 176 VAL A O 1
ATOM 1357 N N . LEU A 1 177 ? 1.016 -3.497 7.615 1.00 92.44 177 LEU A N 1
ATOM 1358 C CA . LEU A 1 177 ? 1.995 -4.029 8.557 1.00 92.44 177 LEU A CA 1
ATOM 1359 C C . LEU A 1 177 ? 2.912 -2.901 9.005 1.00 92.44 177 LEU A C 1
ATOM 1361 O O . LEU A 1 177 ? 3.770 -2.439 8.259 1.00 92.44 177 LEU A O 1
ATOM 1365 N N . LEU A 1 178 ? 2.692 -2.411 10.218 1.00 88.81 178 LEU A N 1
ATOM 1366 C CA . LEU A 1 178 ? 3.466 -1.298 10.740 1.00 88.81 178 LEU A CA 1
ATOM 1367 C C . LEU A 1 178 ? 4.345 -1.786 11.885 1.00 88.81 178 LEU A C 1
ATOM 1369 O O . LEU A 1 178 ? 3.842 -2.305 12.884 1.00 88.81 178 LEU A O 1
ATOM 1373 N N . TYR A 1 179 ? 5.649 -1.614 11.720 1.00 84.25 179 TYR A N 1
ATOM 1374 C CA . TYR A 1 179 ? 6.690 -1.999 12.656 1.00 84.25 179 TYR A CA 1
ATOM 1375 C C . TYR A 1 179 ? 7.336 -0.753 13.275 1.00 84.25 179 TYR A C 1
ATOM 1377 O O . TYR A 1 179 ? 7.493 0.285 12.630 1.00 84.25 179 TYR A O 1
ATOM 1385 N N . GLY A 1 180 ? 7.715 -0.861 14.550 1.00 81.38 180 GLY A N 1
ATOM 1386 C CA . GLY A 1 180 ? 8.341 0.226 15.307 1.00 81.38 180 GLY A CA 1
ATOM 1387 C C . GLY A 1 180 ? 7.358 1.065 16.133 1.00 81.38 180 GLY A C 1
ATOM 1388 O O . GLY A 1 180 ? 6.161 0.788 16.212 1.00 81.38 180 GLY A O 1
ATOM 1389 N N . SER A 1 181 ? 7.885 2.083 16.816 1.00 78.38 181 SER A N 1
ATOM 1390 C CA . SER A 1 181 ? 7.081 2.967 17.669 1.00 78.38 181 SER A CA 1
ATOM 1391 C C . SER A 1 181 ? 6.275 3.953 16.826 1.00 78.38 181 SER A C 1
ATOM 1393 O O . SER A 1 181 ? 6.852 4.705 16.049 1.00 78.38 181 SER A O 1
ATOM 1395 N N . CYS A 1 182 ? 4.963 4.003 17.053 1.00 79.94 182 CYS A N 1
ATOM 1396 C CA . CYS A 1 182 ? 4.045 4.944 16.401 1.00 79.94 182 CYS A CA 1
ATOM 1397 C C . CYS A 1 182 ? 3.633 6.114 17.320 1.00 79.94 182 CYS A C 1
ATOM 1399 O O . CYS A 1 182 ? 2.640 6.793 17.063 1.00 79.94 182 CYS A O 1
ATOM 1401 N N . HIS A 1 183 ? 4.321 6.303 18.450 1.00 82.12 183 HIS A N 1
ATOM 1402 C CA . HIS A 1 183 ? 3.998 7.357 19.415 1.00 82.12 183 HIS A CA 1
ATOM 1403 C C . HIS A 1 183 ? 4.171 8.756 18.808 1.00 82.12 183 HIS A C 1
ATOM 1405 O O . HIS A 1 183 ? 5.227 9.052 18.250 1.00 82.12 183 HIS A O 1
ATOM 1411 N N . GLY A 1 184 ? 3.159 9.618 18.959 1.00 85.38 184 GLY A N 1
ATOM 1412 C CA . GLY A 1 184 ? 3.145 10.967 18.377 1.00 85.38 184 GLY A CA 1
ATOM 1413 C C . GLY A 1 184 ? 2.746 11.014 16.897 1.00 85.38 184 GLY A C 1
ATOM 1414 O O . GLY A 1 184 ? 2.870 12.056 16.253 1.00 85.38 184 GLY A O 1
ATOM 1415 N N . GLU A 1 185 ? 2.310 9.885 16.334 1.00 84.88 185 GLU A N 1
ATOM 1416 C CA . GLU A 1 185 ? 1.934 9.735 14.923 1.00 84.88 185 GLU A CA 1
ATOM 1417 C C . GLU A 1 185 ? 0.450 9.373 14.758 1.00 84.88 185 GLU A C 1
ATOM 1419 O O . GLU A 1 185 ? 0.011 8.893 13.708 1.00 84.88 185 GLU A O 1
ATOM 1424 N N . GLU A 1 186 ? -0.339 9.607 15.804 1.00 90.69 186 GLU A N 1
ATOM 1425 C CA . GLU A 1 186 ? -1.701 9.111 15.921 1.00 90.69 186 GLU A CA 1
ATOM 1426 C C . GLU A 1 186 ? -2.624 9.669 14.830 1.00 90.69 186 GLU A C 1
ATOM 1428 O O . GLU A 1 186 ? -3.399 8.926 14.229 1.00 90.69 186 GLU A O 1
ATOM 1433 N N . ASP A 1 187 ? -2.509 10.956 14.499 1.00 89.31 187 ASP A N 1
ATOM 1434 C CA . ASP A 1 187 ? -3.319 11.574 13.442 1.00 89.31 187 ASP A CA 1
ATOM 1435 C C . ASP A 1 187 ? -3.060 10.949 12.068 1.00 89.31 187 ASP A C 1
ATOM 1437 O O . ASP A 1 187 ? -3.973 10.798 11.252 1.00 89.31 187 ASP A O 1
ATOM 1441 N N . LYS A 1 188 ? -1.816 10.550 11.810 1.00 87.25 188 LYS A N 1
ATOM 1442 C CA . LYS A 1 188 ? -1.386 9.984 10.529 1.00 87.25 188 LYS A CA 1
ATOM 1443 C C . LYS A 1 188 ? -1.840 8.536 10.402 1.00 87.25 188 LYS A C 1
ATOM 1445 O O . LYS A 1 188 ? -2.369 8.151 9.362 1.00 87.25 188 LYS A O 1
ATOM 1450 N N . LEU A 1 189 ? -1.739 7.779 11.492 1.00 89.75 189 LEU A N 1
ATOM 1451 C CA . LEU A 1 189 ? -2.362 6.466 11.623 1.00 89.75 189 LEU A CA 1
ATOM 1452 C C . LEU A 1 189 ? -3.876 6.531 11.387 1.00 89.75 189 LEU A C 1
ATOM 1454 O O . LEU A 1 189 ? -4.414 5.734 10.623 1.00 89.75 189 LEU A O 1
ATOM 1458 N N . MET A 1 190 ? -4.5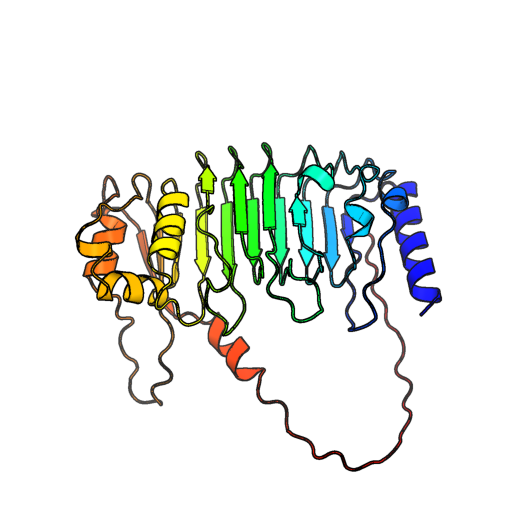68 7.510 11.975 1.00 92.38 190 MET A N 1
ATOM 1459 C CA . MET A 1 190 ? -6.000 7.687 11.728 1.00 92.38 190 MET A CA 1
ATOM 1460 C C . MET A 1 190 ? -6.280 8.011 10.255 1.00 92.38 190 MET A C 1
ATOM 1462 O O . MET A 1 190 ? -7.170 7.398 9.668 1.00 92.38 190 MET A O 1
ATOM 1466 N N . LYS A 1 191 ? -5.517 8.919 9.626 1.00 91.06 191 LYS A N 1
ATOM 1467 C CA . LYS A 1 191 ? -5.644 9.212 8.184 1.00 91.06 191 LYS A CA 1
ATOM 1468 C C . LYS A 1 191 ? -5.457 7.952 7.330 1.00 91.06 191 LYS A C 1
ATOM 1470 O O . LYS A 1 191 ? -6.238 7.745 6.404 1.00 91.06 191 LYS A O 1
ATOM 1475 N N . LEU A 1 192 ? -4.487 7.097 7.669 1.00 91.56 192 LEU A N 1
ATOM 1476 C CA . LEU A 1 192 ? -4.271 5.806 7.010 1.00 91.56 192 LEU A CA 1
ATOM 1477 C C . LEU A 1 192 ? -5.502 4.898 7.131 1.00 91.56 192 LEU A C 1
ATOM 1479 O O . LEU A 1 192 ? -6.026 4.473 6.105 1.00 91.56 192 LEU A O 1
ATOM 1483 N N . LEU A 1 193 ? -6.021 4.678 8.346 1.00 93.56 193 LEU A N 1
ATOM 1484 C CA . LEU A 1 193 ? -7.203 3.831 8.584 1.00 93.56 193 LEU A CA 1
ATOM 1485 C C . LEU A 1 193 ? -8.456 4.337 7.842 1.00 93.56 193 LEU A C 1
ATOM 1487 O O . LEU A 1 193 ? -9.201 3.548 7.266 1.00 93.56 193 LEU A O 1
ATOM 1491 N N . TYR A 1 194 ? -8.685 5.653 7.799 1.00 93.62 194 TYR A N 1
ATOM 1492 C CA . TYR A 1 194 ? -9.803 6.237 7.040 1.00 93.62 194 TYR A CA 1
ATOM 1493 C C . TYR A 1 194 ? -9.593 6.210 5.518 1.00 93.62 194 TYR A C 1
ATOM 1495 O O . TYR A 1 194 ? -10.573 6.233 4.764 1.00 93.62 194 TYR A O 1
ATOM 1503 N N . GLY A 1 195 ? -8.340 6.172 5.058 1.00 92.56 195 GLY A N 1
ATOM 1504 C CA . GLY A 1 195 ? -7.986 6.032 3.645 1.00 92.56 195 GLY A CA 1
ATOM 1505 C C . GLY A 1 195 ? -8.351 4.662 3.071 1.00 92.56 195 GLY A C 1
ATOM 1506 O O . GLY A 1 195 ? -8.722 4.562 1.905 1.00 92.56 195 GLY A O 1
ATOM 1507 N N . ILE A 1 196 ? -8.335 3.624 3.911 1.00 95.06 196 ILE A N 1
ATOM 1508 C CA . ILE A 1 196 ? -8.634 2.230 3.542 1.00 95.06 196 ILE A CA 1
ATOM 1509 C C . ILE A 1 196 ? -10.060 1.788 3.920 1.00 95.06 196 ILE A C 1
ATOM 1511 O O . ILE A 1 196 ? -10.356 0.598 3.993 1.00 95.06 196 ILE A O 1
ATOM 1515 N N . ARG A 1 197 ? -10.968 2.747 4.144 1.00 95.31 197 ARG A N 1
ATOM 1516 C CA . ARG A 1 197 ? -12.337 2.529 4.653 1.00 95.31 197 ARG A CA 1
ATOM 1517 C C . ARG A 1 197 ? -13.197 1.532 3.867 1.00 95.31 197 ARG A C 1
ATOM 1519 O O . ARG A 1 197 ? -14.084 0.908 4.436 1.00 95.31 197 ARG A O 1
ATOM 1526 N N . ASN A 1 198 ? -12.941 1.373 2.570 1.00 95.75 198 ASN A N 1
ATOM 1527 C CA . ASN A 1 198 ? -13.747 0.514 1.700 1.00 95.75 198 ASN A CA 1
ATOM 1528 C C . ASN A 1 198 ? -13.359 -0.971 1.763 1.00 95.75 198 ASN A C 1
ATOM 1530 O O . ASN A 1 198 ? -14.057 -1.781 1.156 1.00 95.75 198 ASN A O 1
ATOM 1534 N N . ALA A 1 199 ? -12.289 -1.325 2.487 1.00 97.12 199 ALA A N 1
ATOM 1535 C CA . ALA A 1 199 ? -11.758 -2.682 2.547 1.00 97.12 199 ALA A CA 1
ATOM 1536 C C . ALA A 1 199 ? -12.810 -3.715 2.990 1.00 97.12 199 ALA A C 1
ATOM 1538 O O . ALA A 1 199 ? -13.490 -3.543 4.004 1.00 97.12 199 ALA A O 1
ATOM 1539 N N . ALA A 1 200 ? -12.893 -4.820 2.248 1.00 97.56 200 ALA A N 1
ATOM 1540 C CA . ALA A 1 200 ? -13.693 -5.990 2.602 1.00 97.56 200 ALA A CA 1
ATOM 1541 C C . ALA A 1 200 ? -12.888 -7.022 3.409 1.00 97.56 200 ALA A C 1
ATOM 1543 O O . ALA A 1 200 ? -13.450 -7.742 4.233 1.00 97.56 200 ALA A O 1
ATOM 1544 N N . SER A 1 201 ? -11.575 -7.076 3.195 1.00 98.31 201 SER A N 1
ATOM 1545 C CA . SER A 1 201 ? -10.621 -7.885 3.947 1.00 98.31 201 SER A CA 1
ATOM 1546 C C . SER A 1 201 ? -9.509 -6.986 4.472 1.00 98.31 201 SER A C 1
ATOM 1548 O O . SER A 1 201 ? -8.885 -6.269 3.687 1.00 98.31 201 SER A O 1
ATOM 1550 N N . LEU A 1 202 ? -9.265 -7.017 5.782 1.00 98.00 202 LEU A N 1
ATOM 1551 C CA . LEU A 1 202 ? -8.261 -6.188 6.446 1.00 98.00 202 LEU A CA 1
ATOM 1552 C C . LEU A 1 202 ? -7.299 -7.052 7.263 1.00 98.00 202 LEU A C 1
ATOM 1554 O O . LEU A 1 202 ? -7.726 -7.736 8.189 1.00 98.00 202 LEU A O 1
ATOM 1558 N N . LYS A 1 203 ? -6.002 -6.968 6.966 1.00 97.88 203 LYS A N 1
ATOM 1559 C CA . LYS A 1 203 ? -4.917 -7.536 7.773 1.00 97.88 203 LYS A CA 1
ATOM 1560 C C . LYS A 1 203 ? -4.088 -6.408 8.384 1.00 97.88 203 LYS A C 1
ATOM 1562 O O . LYS A 1 203 ? -3.564 -5.575 7.649 1.00 97.88 203 LYS A O 1
ATOM 1567 N N . VAL A 1 204 ? -3.991 -6.350 9.712 1.00 96.25 204 VAL A N 1
ATOM 1568 C CA . VAL A 1 204 ? -3.303 -5.258 10.426 1.00 96.25 204 VAL A CA 1
ATOM 1569 C C . VAL A 1 204 ? -2.531 -5.742 11.644 1.00 96.25 204 VAL A C 1
ATOM 1571 O O . VAL A 1 204 ? -2.982 -6.629 12.372 1.00 96.25 204 VAL A O 1
ATOM 1574 N N . ASN A 1 205 ? -1.406 -5.084 11.915 1.00 94.00 205 ASN A N 1
ATOM 1575 C CA . ASN A 1 205 ? -0.672 -5.254 13.165 1.00 94.00 205 ASN A CA 1
ATOM 1576 C C . ASN A 1 205 ? -1.420 -4.571 14.322 1.00 94.00 205 ASN A C 1
ATOM 1578 O O . ASN A 1 205 ? -1.932 -3.457 14.193 1.00 94.00 205 ASN A O 1
ATOM 1582 N N . VAL A 1 206 ? -1.465 -5.228 15.479 1.00 94.50 206 VAL A N 1
ATOM 1583 C CA . VAL A 1 206 ? -2.131 -4.729 16.696 1.00 94.50 206 VAL A CA 1
ATOM 1584 C C . VAL A 1 206 ? -1.383 -3.586 17.409 1.00 94.50 206 VAL A C 1
ATOM 1586 O O . VAL A 1 206 ? -2.057 -2.660 17.866 1.00 94.50 206 VAL A O 1
ATOM 1589 N N . PRO A 1 207 ? -0.037 -3.557 17.508 1.00 92.38 207 PRO A N 1
ATOM 1590 C CA . PRO A 1 207 ? 0.679 -2.507 18.244 1.00 92.38 207 PRO A CA 1
ATOM 1591 C C . PRO A 1 207 ? 0.347 -1.057 17.832 1.00 92.38 207 PRO A C 1
ATOM 1593 O O . PRO A 1 207 ? 0.084 -0.247 18.725 1.00 92.38 207 PRO A O 1
ATOM 1596 N N . PRO A 1 208 ? 0.261 -0.696 16.534 1.00 92.31 208 PRO A N 1
ATOM 1597 C CA . PRO A 1 208 ? -0.167 0.647 16.123 1.00 92.31 208 PRO A CA 1
ATOM 1598 C C . PRO A 1 208 ? -1.580 1.000 16.606 1.00 92.31 208 PRO A C 1
ATOM 1600 O O . PRO A 1 208 ? -1.851 2.134 17.001 1.00 92.31 208 PRO A O 1
ATOM 1603 N N . LEU A 1 209 ? -2.486 0.018 16.625 1.00 94.94 209 LEU A N 1
ATOM 1604 C CA . LEU A 1 209 ? -3.854 0.198 17.110 1.00 94.94 209 LEU A CA 1
ATOM 1605 C C . LEU A 1 209 ? -3.898 0.385 18.630 1.00 94.94 209 LEU A C 1
ATOM 1607 O O . LEU A 1 209 ? -4.725 1.149 19.128 1.00 94.94 209 LEU A O 1
ATOM 1611 N N . GLU A 1 210 ? -2.997 -0.255 19.382 1.00 94.50 210 GLU A N 1
ATOM 1612 C CA . GLU A 1 210 ? -2.873 -0.009 20.821 1.00 94.50 210 GLU A CA 1
ATOM 1613 C C . GLU A 1 210 ? -2.456 1.426 21.135 1.00 94.50 210 GLU A C 1
ATOM 1615 O O . GLU A 1 210 ? -2.938 1.986 22.121 1.00 94.50 210 GLU A O 1
ATOM 1620 N N . VAL A 1 211 ? -1.576 2.024 20.322 1.00 93.38 211 VAL A N 1
ATOM 1621 C CA . VAL A 1 211 ? -1.174 3.432 20.480 1.00 93.38 211 VAL A CA 1
ATOM 1622 C C . VAL A 1 211 ? -2.402 4.335 20.346 1.00 93.38 211 VAL A C 1
ATOM 1624 O O . VAL A 1 211 ? -2.687 5.122 21.249 1.00 93.38 211 VAL A O 1
ATOM 1627 N N . LEU A 1 212 ? -3.202 4.139 19.292 1.00 94.88 212 LEU A N 1
ATOM 1628 C CA . LEU A 1 212 ? -4.454 4.876 19.082 1.00 94.88 212 LEU A CA 1
ATOM 1629 C C . LEU A 1 212 ? -5.472 4.654 20.209 1.00 94.88 212 LEU A C 1
ATOM 1631 O O . LEU A 1 212 ? -6.158 5.587 20.634 1.00 94.88 212 LEU A O 1
ATOM 1635 N N . TYR A 1 213 ? -5.583 3.418 20.700 1.00 95.44 213 TYR A N 1
ATOM 1636 C CA . TYR A 1 213 ? -6.502 3.069 21.779 1.00 95.44 213 TYR A CA 1
ATOM 1637 C C . TYR A 1 213 ? -6.111 3.728 23.107 1.00 95.44 213 TYR A C 1
ATOM 1639 O O . TYR A 1 213 ? -6.969 4.296 23.788 1.00 95.44 213 TYR A O 1
ATOM 1647 N N . LYS A 1 214 ? -4.819 3.697 23.464 1.00 95.00 214 LYS A N 1
ATOM 1648 C CA . LYS A 1 214 ? -4.275 4.342 24.673 1.00 95.00 214 LYS A CA 1
ATOM 1649 C C . LYS A 1 214 ? -4.414 5.864 24.609 1.00 95.00 214 LYS A C 1
ATOM 1651 O O . LYS A 1 214 ? -4.717 6.473 25.629 1.00 95.00 214 LYS A O 1
ATOM 1656 N N . ALA A 1 215 ? -4.292 6.452 23.418 1.00 95.19 215 ALA A N 1
ATOM 1657 C CA . ALA A 1 215 ? -4.570 7.867 23.170 1.00 95.19 215 ALA A CA 1
ATOM 1658 C C . ALA A 1 215 ? -6.073 8.227 23.210 1.00 95.19 215 ALA A C 1
ATOM 1660 O O . ALA A 1 215 ? -6.434 9.393 23.084 1.00 95.19 215 ALA A O 1
ATOM 1661 N N . GLY A 1 216 ? -6.973 7.246 23.359 1.00 95.31 216 GLY A N 1
ATOM 1662 C CA . GLY A 1 216 ? -8.424 7.458 23.408 1.00 95.31 216 GLY A CA 1
ATOM 1663 C C . GLY A 1 216 ? -9.080 7.731 22.049 1.00 95.31 216 GLY A C 1
ATOM 1664 O O . GLY A 1 216 ? -10.301 7.862 21.976 1.00 95.31 216 GLY A O 1
ATOM 1665 N N . LEU A 1 217 ? -8.318 7.753 20.955 1.00 95.12 217 LEU A N 1
ATOM 1666 C CA . LEU A 1 217 ? -8.813 8.142 19.630 1.00 95.12 217 LEU A CA 1
ATOM 1667 C C . LEU A 1 217 ? -9.792 7.133 19.026 1.00 95.12 217 LEU A C 1
ATOM 1669 O O . LEU A 1 217 ? -10.684 7.525 18.277 1.00 95.12 217 LEU A O 1
ATOM 1673 N N . LEU A 1 218 ? -9.668 5.855 19.392 1.00 94.50 218 LEU A N 1
ATOM 1674 C CA . LEU A 1 218 ? -10.598 4.809 18.953 1.00 94.50 218 LEU A CA 1
ATOM 1675 C C . LEU A 1 218 ? -11.917 4.798 19.742 1.00 94.50 218 LEU A C 1
ATOM 1677 O O . LEU A 1 218 ? -12.888 4.207 19.289 1.00 94.50 218 LEU A O 1
ATOM 1681 N N . LYS A 1 219 ? -11.978 5.436 20.920 1.00 91.12 219 LYS A N 1
ATOM 1682 C CA . LYS A 1 219 ? -13.190 5.431 21.764 1.00 91.12 219 LYS A CA 1
ATOM 1683 C C . LYS A 1 219 ? -14.243 6.434 21.300 1.00 91.12 219 LYS A C 1
ATOM 1685 O O . LYS A 1 219 ? -15.423 6.247 21.564 1.00 91.12 219 LYS A O 1
ATOM 1690 N N . HIS A 1 220 ? -13.808 7.509 20.649 1.00 85.69 220 HIS A N 1
ATOM 1691 C CA . HIS A 1 220 ? -14.664 8.643 20.294 1.00 85.69 220 HIS A CA 1
ATOM 1692 C C . HIS A 1 220 ? -14.995 8.718 18.803 1.00 85.69 220 HIS A C 1
ATOM 1694 O O . HIS A 1 220 ? -15.821 9.535 18.404 1.00 85.69 220 HIS A O 1
ATOM 1700 N N . LYS A 1 221 ? -14.342 7.900 17.973 1.00 90.69 221 LYS A N 1
ATOM 1701 C CA . LYS A 1 221 ? -14.521 7.910 16.522 1.00 90.69 221 LYS A CA 1
ATOM 1702 C C . LYS A 1 221 ? -15.294 6.687 16.064 1.00 90.69 221 LYS A C 1
ATOM 1704 O O . LYS A 1 221 ? -15.122 5.593 16.592 1.00 90.69 221 LYS A O 1
ATOM 1709 N N . THR A 1 222 ? -16.127 6.888 15.051 1.00 93.19 222 THR A N 1
ATOM 1710 C CA . THR A 1 222 ? -16.801 5.796 14.361 1.00 93.19 222 THR A CA 1
ATOM 1711 C C . THR A 1 222 ? -15.805 5.058 13.485 1.00 93.19 222 THR A C 1
ATOM 1713 O O . THR A 1 222 ? -14.967 5.664 12.810 1.00 93.19 222 THR A O 1
ATOM 1716 N N . SER A 1 223 ? -15.902 3.736 13.500 1.00 95.75 223 SER A N 1
ATOM 1717 C CA . SER A 1 223 ? -15.099 2.901 12.624 1.00 95.75 223 SER A CA 1
ATOM 1718 C C . SER A 1 223 ? -15.425 3.156 11.156 1.00 95.75 223 SER A C 1
ATOM 1720 O O . SER A 1 223 ? -16.603 3.265 10.807 1.00 95.75 223 SER A O 1
ATOM 1722 N N . PRO A 1 224 ? -14.409 3.245 10.281 1.00 95.44 224 PRO A N 1
ATOM 1723 C CA . PRO A 1 224 ? -14.623 3.543 8.873 1.00 95.44 224 PRO A CA 1
ATOM 1724 C C . PRO A 1 224 ? -15.063 2.329 8.034 1.00 95.44 224 PRO A C 1
ATOM 1726 O O . PRO A 1 224 ? -15.358 2.502 6.856 1.00 95.44 224 PRO A O 1
ATOM 1729 N N . TYR A 1 225 ? -15.091 1.113 8.588 1.00 96.31 225 TYR A N 1
ATOM 1730 C CA . TYR A 1 225 ? -15.134 -0.125 7.799 1.00 96.31 225 TYR A CA 1
ATOM 1731 C C . TYR A 1 225 ? -16.546 -0.663 7.525 1.00 96.31 225 TYR A C 1
ATOM 1733 O O . TYR A 1 225 ? -16.941 -1.707 8.044 1.00 96.31 225 TYR A O 1
ATOM 1741 N N . SER A 1 226 ? -17.299 0.017 6.659 1.00 95.38 226 SER A N 1
ATOM 1742 C CA . SER A 1 226 ? -18.681 -0.362 6.311 1.00 95.38 226 SER A CA 1
ATOM 1743 C C . SER A 1 226 ? -18.823 -1.600 5.423 1.00 95.38 226 SER A C 1
ATOM 1745 O O . SER A 1 226 ? -19.935 -2.071 5.212 1.00 95.38 226 SER A O 1
ATOM 1747 N N . ASN A 1 227 ? -17.725 -2.128 4.879 1.00 95.94 227 ASN A N 1
ATOM 1748 C CA . ASN A 1 227 ? -17.741 -3.267 3.954 1.00 95.94 227 ASN A CA 1
ATOM 1749 C C . ASN A 1 227 ? -16.990 -4.492 4.490 1.00 95.94 227 ASN A C 1
ATOM 1751 O O . ASN A 1 227 ? -16.837 -5.470 3.756 1.00 95.94 227 ASN A O 1
ATOM 1755 N N . LEU A 1 228 ? -16.506 -4.442 5.735 1.00 97.56 228 LEU A N 1
ATOM 1756 C CA . LEU A 1 228 ? -15.618 -5.458 6.290 1.00 97.56 228 LEU A CA 1
ATOM 1757 C C . LEU A 1 228 ? -16.321 -6.814 6.420 1.00 97.56 228 LEU A C 1
ATOM 1759 O O . LEU A 1 228 ? -17.410 -6.907 6.983 1.00 97.56 228 LEU A O 1
ATOM 1763 N N . LYS A 1 229 ? -15.668 -7.860 5.915 1.00 97.44 229 LYS A N 1
ATOM 1764 C CA . LYS A 1 229 ? -16.109 -9.264 5.960 1.00 97.44 229 LYS A CA 1
ATOM 1765 C C . LYS A 1 229 ? -15.065 -10.186 6.585 1.00 97.44 229 LYS A C 1
ATOM 1767 O O . LYS A 1 229 ? -15.426 -11.203 7.160 1.00 97.44 229 LYS A O 1
ATOM 1772 N N . SER A 1 230 ? -13.787 -9.836 6.468 1.00 97.94 230 SER A N 1
ATOM 1773 C CA . SER A 1 230 ? -12.670 -10.587 7.038 1.00 97.94 230 SER A CA 1
ATOM 1774 C C . SER A 1 230 ? -11.708 -9.630 7.736 1.00 97.94 230 SER A C 1
ATOM 1776 O O . SER A 1 230 ? -11.352 -8.581 7.190 1.00 97.94 230 SER A O 1
ATOM 1778 N N . LEU A 1 231 ? -11.315 -9.978 8.957 1.00 97.94 231 LEU A N 1
ATOM 1779 C CA . LEU A 1 231 ? -10.389 -9.225 9.784 1.00 97.94 231 LEU A CA 1
ATOM 1780 C C . LEU A 1 231 ? -9.304 -10.158 10.320 1.00 97.94 231 LEU A C 1
ATOM 1782 O O . LEU A 1 231 ? -9.572 -11.069 11.099 1.00 97.94 231 LEU A O 1
ATOM 1786 N N . LYS A 1 232 ? -8.058 -9.874 9.961 1.00 97.88 232 LYS A N 1
ATOM 1787 C CA . LYS A 1 232 ? -6.883 -10.582 10.452 1.00 97.88 232 LYS A CA 1
ATOM 1788 C C . LYS A 1 232 ? -6.018 -9.647 11.290 1.00 97.88 232 LYS A C 1
ATOM 1790 O O . LYS A 1 232 ? -5.560 -8.609 10.816 1.00 97.88 232 LYS A O 1
ATOM 1795 N N . LEU A 1 233 ? -5.810 -10.009 12.549 1.00 97.12 233 LEU A N 1
ATOM 1796 C CA . LEU A 1 233 ? -5.041 -9.235 13.515 1.00 97.12 233 LEU A CA 1
ATOM 1797 C C . LEU A 1 233 ? -3.733 -9.951 13.822 1.00 97.12 233 LEU A C 1
ATOM 1799 O O . LEU A 1 233 ? -3.741 -11.080 14.312 1.00 97.12 233 LEU A O 1
ATOM 1803 N N . LEU A 1 234 ? -2.621 -9.272 13.561 1.00 95.19 234 LEU A N 1
ATOM 1804 C CA . LEU A 1 234 ? -1.292 -9.770 13.883 1.00 95.19 234 LEU A CA 1
ATOM 1805 C C . LEU A 1 234 ? -0.826 -9.211 15.223 1.00 95.19 234 LEU A C 1
ATOM 1807 O O . LEU A 1 234 ? -0.744 -7.993 15.422 1.00 95.19 234 LEU A O 1
ATOM 1811 N N . VAL A 1 235 ? -0.538 -10.112 16.157 1.00 93.06 235 VAL A N 1
ATOM 1812 C CA . VAL A 1 235 ? -0.049 -9.779 17.494 1.00 93.06 235 VAL A CA 1
ATOM 1813 C C . VAL A 1 235 ? 1.447 -10.051 17.551 1.00 93.06 235 VAL A C 1
ATOM 1815 O O . VAL A 1 235 ? 1.911 -11.138 17.212 1.00 93.06 235 VAL A O 1
ATOM 1818 N N . GLU A 1 236 ? 2.209 -9.068 18.027 1.00 87.56 236 GLU A N 1
ATOM 1819 C CA . GLU A 1 236 ? 3.642 -9.242 18.238 1.00 87.56 236 GLU A CA 1
ATOM 1820 C C . GLU A 1 236 ? 3.915 -10.290 19.318 1.00 87.56 236 GLU A C 1
ATOM 1822 O O . GLU A 1 236 ? 3.393 -10.231 20.441 1.00 87.56 236 GLU A O 1
ATOM 1827 N N . LYS A 1 237 ? 4.820 -11.214 19.004 1.00 84.19 237 LYS A N 1
ATOM 1828 C CA . LYS A 1 237 ? 5.339 -12.167 19.975 1.00 84.19 237 LYS A CA 1
ATOM 1829 C C . LYS A 1 237 ? 6.149 -11.425 21.034 1.00 84.19 237 LYS A C 1
ATOM 1831 O O . LYS A 1 237 ? 7.241 -10.920 20.778 1.00 84.19 237 LYS A O 1
ATOM 1836 N N . ARG A 1 238 ? 5.635 -11.355 22.264 1.00 75.94 238 ARG A N 1
ATOM 1837 C CA . ARG A 1 238 ? 6.416 -10.812 23.383 1.00 75.94 238 ARG A CA 1
ATOM 1838 C C . ARG A 1 238 ? 7.602 -11.735 23.648 1.00 75.94 238 ARG A C 1
ATOM 1840 O O . ARG A 1 238 ? 7.402 -12.899 23.986 1.00 75.94 238 ARG A O 1
ATOM 1847 N N . ASN A 1 239 ? 8.816 -11.187 23.620 1.00 67.75 239 ASN A N 1
ATOM 1848 C CA . ASN A 1 239 ? 10.068 -11.858 24.011 1.00 67.75 239 ASN A CA 1
ATOM 1849 C C . ASN A 1 239 ? 10.151 -12.193 25.523 1.00 67.75 239 ASN A C 1
ATOM 1851 O O . ASN A 1 239 ? 11.225 -12.197 26.122 1.00 67.75 239 ASN A O 1
ATOM 1855 N N . GLY A 1 240 ? 9.019 -12.474 26.176 1.00 59.06 240 GLY A N 1
ATOM 1856 C CA . GLY A 1 240 ? 8.975 -12.956 27.550 1.00 59.06 240 GLY A CA 1
ATOM 1857 C C . GLY A 1 240 ? 9.480 -14.394 27.598 1.00 59.06 240 GLY A C 1
ATOM 1858 O O . GLY A 1 240 ? 8.832 -15.295 27.072 1.00 59.06 240 GLY A O 1
ATOM 1859 N N . GLY A 1 241 ? 10.650 -14.607 28.204 1.00 59.53 241 GLY A N 1
ATOM 1860 C CA . GLY A 1 241 ? 11.337 -15.899 28.231 1.00 59.53 241 GLY A CA 1
ATOM 1861 C C . GLY A 1 241 ? 10.427 -17.081 28.587 1.00 59.53 241 GLY A C 1
ATOM 1862 O O . GLY A 1 241 ? 9.614 -16.958 29.494 1.00 59.53 241 GLY A O 1
ATOM 1863 N N . ARG A 1 242 ? 10.601 -18.193 27.849 1.00 57.91 242 ARG A N 1
ATOM 1864 C CA . ARG A 1 242 ? 10.095 -19.596 27.906 1.00 57.91 242 ARG A CA 1
ATOM 1865 C C . ARG A 1 242 ? 8.870 -20.023 28.749 1.00 57.91 242 ARG A C 1
ATOM 1867 O O . ARG A 1 242 ? 8.382 -21.123 28.512 1.00 57.91 242 ARG A O 1
ATOM 1874 N N . ARG A 1 243 ? 8.358 -19.262 29.714 1.00 57.72 243 ARG A N 1
ATOM 1875 C CA . ARG A 1 243 ? 7.346 -19.704 30.687 1.00 57.72 243 ARG A CA 1
ATOM 1876 C C . ARG A 1 243 ? 5.966 -19.077 30.533 1.00 57.72 243 ARG A C 1
ATOM 1878 O O . ARG A 1 243 ? 5.025 -19.642 31.071 1.00 57.72 243 ARG A O 1
ATOM 1885 N N . ASN A 1 244 ? 5.806 -18.015 29.747 1.00 53.00 244 ASN A N 1
ATOM 1886 C CA . ASN A 1 244 ? 4.486 -17.449 29.473 1.00 53.00 244 ASN A CA 1
ATOM 1887 C C . ASN A 1 244 ? 4.139 -17.606 27.991 1.00 53.00 244 ASN A C 1
ATOM 1889 O O . ASN A 1 244 ? 4.344 -16.683 27.207 1.00 53.00 244 ASN A O 1
ATOM 1893 N N . LYS A 1 245 ? 3.540 -18.752 27.625 1.00 60.28 245 LYS A N 1
ATOM 1894 C CA . LYS A 1 245 ? 2.625 -18.836 26.470 1.00 60.28 245 LYS A CA 1
ATOM 1895 C C . LYS A 1 245 ? 1.397 -17.975 26.791 1.00 60.28 245 LYS A C 1
ATOM 1897 O O . LYS A 1 245 ? 0.334 -18.480 27.146 1.00 60.28 245 LYS A O 1
ATOM 1902 N N . GLY A 1 246 ? 1.599 -16.661 26.826 1.00 59.78 246 GLY A N 1
ATOM 1903 C CA . GLY A 1 246 ? 0.537 -15.695 27.044 1.00 59.78 246 GLY A CA 1
ATOM 1904 C C . GLY A 1 246 ? -0.448 -15.806 25.892 1.00 59.78 246 GLY A C 1
ATOM 1905 O O . GLY A 1 246 ? -0.038 -15.911 24.742 1.00 59.78 246 GLY A O 1
ATOM 1906 N N . ARG A 1 247 ? -1.744 -15.820 26.207 1.00 70.56 247 ARG A N 1
ATOM 1907 C CA . ARG A 1 247 ? -2.800 -15.735 25.195 1.00 70.56 247 ARG A CA 1
ATOM 1908 C C . ARG A 1 247 ? -2.535 -14.517 24.305 1.00 70.56 247 ARG A C 1
ATOM 1910 O O . ARG A 1 247 ? -2.213 -13.454 24.839 1.00 70.56 247 ARG A O 1
ATOM 1917 N N . LEU A 1 248 ? -2.702 -14.674 22.991 1.00 82.56 248 LEU A N 1
ATOM 1918 C CA . LEU A 1 248 ? -2.765 -13.555 22.052 1.00 82.56 248 LEU A CA 1
ATOM 1919 C C . LEU A 1 248 ? -3.906 -12.650 22.514 1.00 82.56 248 LEU A C 1
ATOM 1921 O O . LEU A 1 248 ? -5.075 -13.018 22.414 1.00 82.56 248 LEU A O 1
ATOM 1925 N N . ASN A 1 249 ? -3.560 -11.530 23.143 1.00 88.00 249 ASN A N 1
ATOM 1926 C CA . ASN A 1 249 ? -4.537 -10.657 23.772 1.00 88.00 249 ASN A CA 1
ATOM 1927 C C . ASN A 1 249 ? -4.648 -9.377 22.955 1.00 88.00 249 ASN A C 1
ATOM 1929 O O . ASN A 1 249 ? -3.742 -8.546 22.976 1.00 88.00 249 ASN A O 1
ATOM 1933 N N . VAL A 1 250 ? -5.766 -9.233 22.253 1.00 94.06 250 VAL A N 1
ATOM 1934 C CA . VAL A 1 250 ? -6.154 -7.986 21.601 1.00 94.06 250 VAL A CA 1
ATOM 1935 C C . VAL A 1 250 ? -7.126 -7.270 22.537 1.00 94.06 250 VAL A C 1
ATOM 1937 O O . VAL A 1 250 ? -8.156 -7.854 22.868 1.00 94.06 250 VAL A O 1
ATOM 1940 N N . PRO A 1 251 ? -6.852 -6.022 22.958 1.00 94.62 251 PRO A N 1
ATOM 1941 C CA . PRO A 1 251 ? -7.796 -5.247 23.754 1.00 94.62 251 PRO A CA 1
ATOM 1942 C C . PRO A 1 251 ? -9.191 -5.187 23.113 1.00 94.62 251 PRO A C 1
ATOM 1944 O O . PRO A 1 251 ? -9.320 -4.784 21.954 1.00 94.62 251 PRO A O 1
ATOM 1947 N N . ASP A 1 252 ? -10.239 -5.500 23.883 1.00 94.75 252 ASP A N 1
ATOM 1948 C CA . ASP A 1 252 ? -11.625 -5.529 23.385 1.00 94.75 252 ASP A CA 1
ATOM 1949 C C . ASP A 1 252 ? -12.033 -4.219 22.709 1.00 94.75 252 ASP A C 1
ATOM 1951 O O . ASP A 1 252 ? -12.703 -4.233 21.684 1.00 94.75 252 ASP A O 1
ATOM 1955 N N . GLY A 1 253 ? -11.569 -3.078 23.224 1.00 95.81 253 GLY A N 1
ATOM 1956 C CA . GLY A 1 253 ? -11.857 -1.773 22.632 1.00 95.81 253 GLY A CA 1
ATOM 1957 C C . GLY A 1 253 ? -11.343 -1.607 21.196 1.00 95.81 253 GLY A C 1
ATOM 1958 O O . GLY A 1 253 ? -11.995 -0.935 20.403 1.00 95.81 253 GLY A O 1
ATOM 1959 N N . ILE A 1 254 ? -10.227 -2.250 20.829 1.00 96.38 254 ILE A N 1
ATOM 1960 C CA . ILE A 1 254 ? -9.720 -2.250 19.446 1.00 96.38 254 ILE A CA 1
ATOM 1961 C C . ILE A 1 254 ? -10.634 -3.099 18.565 1.00 96.38 254 ILE A C 1
ATOM 1963 O O . ILE A 1 254 ? -11.040 -2.655 17.492 1.00 96.38 254 ILE A O 1
ATOM 1967 N N . ARG A 1 255 ? -10.994 -4.300 19.033 1.00 95.62 255 ARG A N 1
ATOM 1968 C CA . ARG A 1 255 ? -11.886 -5.206 18.301 1.00 95.62 255 ARG A CA 1
ATOM 1969 C C . ARG A 1 255 ? -13.264 -4.576 18.091 1.00 95.62 255 ARG A C 1
ATOM 1971 O O . ARG A 1 255 ? -13.761 -4.566 16.970 1.00 95.62 255 ARG A O 1
ATOM 1978 N N . ILE A 1 256 ? -13.850 -4.012 19.148 1.00 95.62 256 ILE A N 1
ATOM 1979 C CA . ILE A 1 256 ? -15.135 -3.305 19.107 1.00 95.62 256 ILE A CA 1
ATOM 1980 C C . ILE A 1 256 ? -15.058 -2.143 18.124 1.00 95.62 256 ILE A C 1
ATOM 1982 O O . ILE A 1 256 ? -15.942 -2.027 17.282 1.00 95.62 256 ILE A O 1
ATOM 1986 N N . TYR A 1 257 ? -14.000 -1.324 18.186 1.00 96.94 257 TYR A N 1
ATOM 1987 C CA . TYR A 1 257 ? -13.808 -0.246 17.221 1.00 96.94 257 TYR A CA 1
ATOM 1988 C C . TYR A 1 257 ? -13.820 -0.802 15.796 1.00 96.94 257 TYR A C 1
ATOM 1990 O O . TYR A 1 257 ? -14.744 -0.493 15.058 1.00 96.94 257 TYR A O 1
ATOM 1998 N N . LEU A 1 258 ? -12.893 -1.689 15.421 1.00 96.31 258 LEU A N 1
ATOM 1999 C CA . LEU A 1 258 ? -12.783 -2.185 14.041 1.00 96.31 258 LEU A CA 1
ATOM 2000 C C . LEU A 1 258 ? -14.105 -2.758 13.505 1.00 96.31 258 LEU A C 1
ATOM 2002 O O . LEU A 1 258 ? -14.481 -2.455 12.374 1.00 96.31 258 LEU A O 1
ATOM 2006 N N . LEU A 1 259 ? -14.841 -3.498 14.336 1.00 96.44 259 LEU A N 1
ATOM 2007 C CA . LEU A 1 259 ? -16.097 -4.143 13.952 1.00 96.44 259 LEU A CA 1
ATOM 2008 C C . LEU A 1 259 ? -17.321 -3.218 13.981 1.00 96.44 259 LEU A C 1
ATOM 2010 O O . LEU A 1 259 ? -18.283 -3.490 13.274 1.00 96.44 259 LEU A O 1
ATOM 2014 N N . SER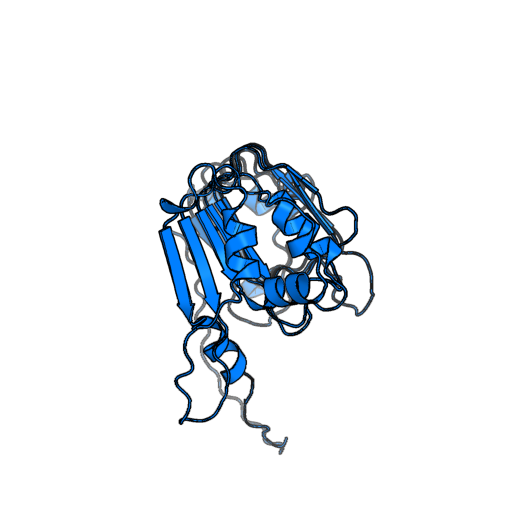 A 1 260 ? -17.307 -2.127 14.754 1.00 95.62 260 SER A N 1
ATOM 2015 C CA . SER A 1 260 ? -18.483 -1.252 14.939 1.00 95.62 260 SER A CA 1
ATOM 2016 C C . SER A 1 260 ? -18.987 -0.574 13.661 1.00 95.62 260 SER A C 1
ATOM 2018 O O . SER A 1 260 ? -20.115 -0.092 13.632 1.00 95.62 260 SER A O 1
ATOM 2020 N N . GLY A 1 261 ? -18.157 -0.517 12.617 1.00 93.12 261 GLY A N 1
ATOM 2021 C CA . GLY A 1 261 ? -18.525 0.027 11.311 1.00 93.12 261 GLY A CA 1
ATOM 2022 C C . GLY A 1 261 ? -19.139 -1.013 10.376 1.00 93.12 261 GLY A C 1
ATOM 2023 O O . GLY A 1 261 ? -19.817 -0.633 9.426 1.00 93.12 261 GLY A O 1
ATOM 2024 N N . ALA A 1 262 ? -18.920 -2.306 10.634 1.00 94.50 262 ALA A N 1
ATOM 2025 C CA . ALA A 1 262 ? -19.388 -3.376 9.768 1.00 94.50 262 ALA A CA 1
ATOM 2026 C C . ALA A 1 262 ? -20.919 -3.532 9.877 1.00 94.50 262 ALA A C 1
ATOM 2028 O O . ALA A 1 262 ? -21.471 -3.435 10.973 1.00 94.50 262 ALA A O 1
ATOM 2029 N N . PRO A 1 263 ? -21.624 -3.825 8.770 1.00 89.38 263 PRO A N 1
ATOM 2030 C CA . PRO A 1 263 ? -23.083 -3.916 8.751 1.00 89.38 263 PRO A CA 1
ATOM 2031 C C . PRO A 1 263 ? -23.592 -5.131 9.529 1.00 89.38 263 PRO A C 1
ATOM 2033 O O . PRO A 1 263 ? -24.703 -5.110 10.050 1.00 89.38 263 PRO A O 1
ATOM 2036 N N . ASN A 1 264 ? -22.778 -6.186 9.615 1.00 91.81 264 ASN A N 1
ATOM 2037 C CA . ASN A 1 264 ? -23.062 -7.361 10.423 1.00 91.81 264 ASN A CA 1
ATOM 2038 C C . ASN A 1 264 ? -21.782 -7.845 11.134 1.00 91.81 264 ASN A C 1
ATOM 2040 O O . ASN A 1 264 ? -21.102 -8.751 10.640 1.00 91.81 264 ASN A O 1
ATOM 2044 N N . PRO A 1 265 ? -21.434 -7.229 12.282 1.00 93.06 265 PRO A N 1
ATOM 2045 C CA . PRO A 1 265 ? -20.210 -7.520 13.029 1.00 93.06 265 PRO A CA 1
ATOM 2046 C C . PRO A 1 265 ? -20.044 -8.994 13.417 1.00 93.06 265 PRO A C 1
ATOM 2048 O O . PRO A 1 265 ? -18.920 -9.474 13.516 1.00 93.06 265 PRO A O 1
ATOM 2051 N N . GLU A 1 266 ? -21.152 -9.711 13.621 1.00 93.38 266 GLU A N 1
ATOM 2052 C CA . GLU A 1 266 ? -21.166 -11.123 14.029 1.00 93.38 266 GLU A CA 1
ATOM 2053 C C . GLU A 1 266 ? -20.756 -12.074 12.898 1.00 93.38 266 GLU A C 1
ATOM 2055 O O . GLU A 1 266 ? -20.347 -13.202 13.157 1.00 93.38 266 GLU A O 1
ATOM 2060 N N . THR A 1 267 ? -20.847 -11.619 11.644 1.00 93.75 267 THR A N 1
ATOM 2061 C CA . THR A 1 267 ? -20.479 -12.410 10.456 1.00 93.75 267 THR A CA 1
ATOM 2062 C C . THR A 1 267 ? -19.060 -12.163 9.966 1.00 93.75 267 THR A C 1
ATOM 2064 O O . THR A 1 267 ? -18.626 -12.816 9.019 1.00 93.75 267 THR A O 1
ATOM 2067 N N . VAL A 1 268 ? -18.344 -11.213 10.572 1.00 95.19 268 VAL A N 1
ATOM 2068 C CA . VAL A 1 268 ? -16.956 -10.938 10.205 1.00 95.19 268 VAL A CA 1
ATOM 2069 C C . VAL A 1 268 ? -16.094 -12.099 10.683 1.00 95.19 268 VAL A C 1
ATOM 2071 O O . VAL A 1 268 ? -16.074 -12.407 11.873 1.00 95.19 268 VAL A O 1
ATOM 2074 N N . ASP A 1 269 ? -15.366 -12.725 9.761 1.00 95.56 269 ASP A N 1
ATOM 2075 C CA . ASP A 1 269 ? -14.375 -13.740 10.109 1.00 95.56 269 ASP A CA 1
ATOM 2076 C C . ASP A 1 269 ? -13.178 -13.060 10.782 1.00 95.56 269 ASP A C 1
ATOM 2078 O O . ASP A 1 269 ? -12.580 -12.147 10.206 1.00 95.56 269 ASP A O 1
ATOM 2082 N N . ILE A 1 270 ? -12.864 -13.461 12.015 1.00 96.19 270 ILE A N 1
ATOM 2083 C CA . ILE A 1 270 ? -11.808 -12.846 12.821 1.00 96.19 270 ILE A CA 1
ATOM 2084 C C . ILE A 1 270 ? -10.724 -13.876 13.075 1.00 96.19 270 ILE A C 1
ATOM 2086 O O . ILE A 1 270 ? -10.916 -14.841 13.815 1.00 96.19 270 ILE A O 1
ATOM 2090 N N . ILE A 1 271 ? -9.547 -13.597 12.531 1.00 96.38 271 ILE A N 1
ATOM 2091 C CA . ILE A 1 271 ? -8.356 -14.416 12.705 1.00 96.38 271 ILE A CA 1
ATOM 2092 C C . ILE A 1 271 ? -7.342 -13.613 13.520 1.00 96.38 271 ILE A C 1
ATOM 2094 O O . ILE A 1 271 ? -7.023 -12.474 13.183 1.00 96.38 271 ILE A O 1
ATOM 2098 N N . ILE A 1 272 ? -6.839 -14.194 14.607 1.00 95.00 272 ILE A N 1
ATOM 2099 C CA . ILE A 1 272 ? -5.759 -13.613 15.413 1.00 95.00 272 ILE A CA 1
ATOM 2100 C C . ILE A 1 272 ? -4.555 -14.536 15.286 1.00 95.00 272 ILE A C 1
ATOM 2102 O O . ILE A 1 272 ? -4.641 -15.711 15.641 1.00 95.00 272 ILE A O 1
ATOM 2106 N N . GLU A 1 273 ? -3.446 -14.001 14.795 1.00 94.00 273 GLU A N 1
ATOM 2107 C CA . GLU A 1 273 ? -2.220 -14.755 14.537 1.00 94.00 273 GLU A CA 1
ATOM 2108 C C . GLU A 1 273 ? -1.012 -14.105 15.217 1.00 94.00 273 GLU A C 1
ATOM 2110 O O . GLU A 1 273 ? -1.004 -12.902 15.500 1.00 94.00 273 GLU A O 1
ATOM 2115 N N . GLU A 1 274 ? 0.005 -14.921 15.498 1.00 89.88 274 GLU A N 1
ATOM 2116 C CA . GLU A 1 274 ? 1.331 -14.419 15.851 1.00 89.88 274 GLU A CA 1
ATOM 2117 C C . GLU A 1 274 ? 2.009 -13.871 14.596 1.00 89.88 274 GLU A C 1
ATOM 2119 O O . GLU A 1 274 ? 1.957 -14.475 13.528 1.00 89.88 274 GLU A O 1
ATOM 2124 N N . ASP A 1 275 ? 2.654 -12.720 14.739 1.00 85.81 275 ASP A N 1
ATOM 2125 C CA . ASP A 1 275 ? 3.542 -12.181 13.716 1.00 85.81 275 ASP A CA 1
ATOM 2126 C C . ASP A 1 275 ? 4.858 -12.983 13.704 1.00 85.81 275 ASP A C 1
ATOM 2128 O O . ASP A 1 275 ? 5.717 -12.803 14.575 1.00 85.81 275 ASP A O 1
ATOM 2132 N N . GLU A 1 276 ? 4.979 -13.932 12.770 1.00 78.75 276 GLU A N 1
ATOM 2133 C CA . GLU A 1 276 ? 6.157 -14.802 12.638 1.00 78.75 276 GLU A CA 1
ATOM 2134 C C . GLU A 1 276 ? 7.342 -14.079 11.969 1.00 78.75 276 GLU A C 1
ATOM 2136 O O . GLU A 1 276 ? 8.491 -14.272 12.388 1.00 78.75 276 GLU A O 1
ATOM 2141 N N . ASP A 1 277 ? 7.059 -13.175 11.025 1.00 65.62 277 ASP A N 1
ATOM 2142 C CA . ASP A 1 277 ? 8.034 -12.529 10.131 1.00 65.62 277 ASP A CA 1
ATOM 2143 C C . ASP A 1 277 ? 9.034 -11.637 10.886 1.00 65.62 277 ASP A C 1
ATOM 2145 O O . ASP A 1 277 ? 10.203 -11.497 10.513 1.00 65.62 277 ASP A O 1
ATOM 2149 N N . ARG A 1 278 ? 8.621 -11.067 12.023 1.00 57.62 278 ARG A N 1
ATOM 2150 C CA . ARG A 1 278 ? 9.491 -10.192 12.822 1.00 57.62 278 ARG A CA 1
ATOM 2151 C C . ARG A 1 278 ? 10.630 -10.927 13.533 1.00 57.62 278 ARG A C 1
ATOM 2153 O O . ARG A 1 278 ? 11.608 -10.297 13.945 1.00 57.62 278 ARG A O 1
ATOM 2160 N N . THR A 1 279 ? 10.520 -12.245 13.694 1.00 49.91 279 THR A N 1
ATOM 2161 C CA . THR A 1 279 ? 11.545 -13.041 14.384 1.00 49.91 279 THR A CA 1
ATOM 2162 C C . THR A 1 279 ? 12.835 -13.111 13.564 1.00 49.91 279 THR A C 1
ATOM 2164 O O . THR A 1 279 ? 13.919 -13.115 14.142 1.00 49.91 279 THR A O 1
ATOM 2167 N N . GLU A 1 280 ? 12.748 -13.091 12.232 1.00 47.12 280 GLU A N 1
ATOM 2168 C CA . GLU A 1 280 ? 13.919 -13.189 11.352 1.00 47.12 280 GLU A CA 1
ATOM 2169 C C . GLU A 1 280 ? 14.668 -11.853 11.221 1.00 47.12 280 GLU A C 1
ATOM 2171 O O . GLU A 1 280 ? 15.899 -11.823 11.310 1.00 47.12 280 GLU A O 1
ATOM 2176 N N . LEU A 1 281 ? 13.942 -10.730 11.138 1.00 49.47 281 LEU A N 1
ATOM 2177 C CA . LEU A 1 281 ? 14.534 -9.386 11.037 1.00 49.47 281 LEU A CA 1
ATOM 2178 C C . LEU A 1 281 ? 15.362 -8.987 12.272 1.00 49.47 281 LEU A C 1
ATOM 2180 O O . LEU A 1 281 ? 16.359 -8.280 12.144 1.00 49.47 281 LEU A O 1
ATOM 2184 N N . LEU A 1 282 ? 14.988 -9.452 13.470 1.00 44.56 282 LEU A N 1
ATOM 2185 C CA . LEU A 1 282 ? 15.742 -9.184 14.705 1.00 44.56 282 LEU A CA 1
ATOM 2186 C C . LEU A 1 282 ? 16.942 -10.125 14.901 1.00 44.56 282 LEU A C 1
ATOM 2188 O O . LEU A 1 282 ? 17.879 -9.780 15.623 1.00 44.56 282 LEU A O 1
ATOM 2192 N N . LEU A 1 283 ? 16.937 -11.305 14.274 1.00 44.78 283 LEU A N 1
ATOM 2193 C CA . LEU A 1 283 ? 18.019 -12.287 14.399 1.00 44.78 283 LEU A CA 1
ATOM 2194 C C . LEU A 1 283 ? 19.145 -12.078 13.370 1.00 44.78 283 LEU A C 1
ATOM 2196 O O . LEU A 1 283 ? 20.271 -12.504 13.623 1.00 44.78 283 LEU A O 1
ATOM 2200 N N . GLY A 1 284 ? 18.891 -11.356 12.272 1.00 41.59 284 GLY A N 1
ATOM 2201 C CA . GLY A 1 284 ? 19.904 -10.999 11.266 1.00 41.59 284 GLY A CA 1
ATOM 2202 C C . GLY A 1 284 ? 20.903 -9.901 11.678 1.00 41.59 284 GLY A C 1
ATOM 2203 O O . GLY A 1 284 ? 21.886 -9.682 10.978 1.00 41.59 284 GLY A O 1
ATOM 2204 N N . GLY A 1 285 ? 20.688 -9.215 12.810 1.00 35.50 285 GLY A N 1
ATOM 2205 C CA . GLY A 1 285 ? 21.514 -8.080 13.259 1.00 35.50 285 GLY A CA 1
ATOM 2206 C C . GLY A 1 285 ? 22.750 -8.427 14.102 1.00 35.50 285 GLY A C 1
ATOM 2207 O O . GLY A 1 285 ? 23.553 -7.543 14.392 1.00 35.50 285 GLY A O 1
ATOM 2208 N N . ASN A 1 286 ? 22.936 -9.692 14.492 1.00 33.78 286 ASN A N 1
ATOM 2209 C CA . ASN A 1 286 ? 24.092 -10.136 15.281 1.00 33.78 286 ASN A CA 1
ATOM 2210 C C . ASN A 1 286 ? 25.102 -10.895 14.410 1.00 33.78 286 ASN A C 1
ATOM 2212 O O . ASN A 1 286 ? 25.384 -12.071 14.638 1.00 33.78 286 ASN A O 1
ATOM 2216 N N . GLY A 1 287 ? 25.667 -10.213 13.413 1.00 33.06 287 GLY A N 1
ATOM 2217 C CA . GLY A 1 287 ? 26.943 -10.638 12.841 1.00 33.06 287 GLY A CA 1
ATOM 2218 C C . GLY A 1 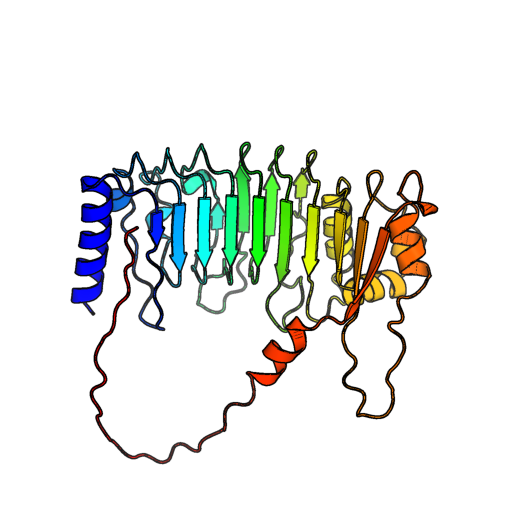287 ? 28.055 -10.509 13.895 1.00 33.06 287 GLY A C 1
ATOM 2219 O O . GLY A 1 287 ? 28.019 -9.568 14.699 1.00 33.06 287 GLY A O 1
ATOM 2220 N N . PRO A 1 288 ? 29.032 -11.432 13.948 1.00 30.78 288 PRO A N 1
ATOM 2221 C CA . PRO A 1 288 ? 30.151 -11.323 14.872 1.00 30.78 288 PRO A CA 1
ATOM 2222 C C . PRO A 1 288 ? 30.895 -10.009 14.612 1.00 30.78 288 PRO A C 1
ATOM 2224 O O . PRO A 1 288 ? 31.270 -9.692 13.485 1.00 30.78 288 PRO A O 1
ATOM 2227 N N . ARG A 1 289 ? 31.096 -9.218 15.671 1.00 34.50 289 ARG A N 1
ATOM 2228 C CA . ARG A 1 289 ? 32.062 -8.116 15.666 1.00 34.50 289 ARG A CA 1
ATOM 2229 C C . ARG A 1 289 ? 33.459 -8.723 15.595 1.00 34.50 289 ARG A C 1
ATOM 2231 O O . ARG A 1 289 ? 34.114 -8.882 16.623 1.00 34.50 289 ARG A O 1
ATOM 2238 N N . ASP A 1 290 ? 33.895 -9.069 14.393 1.00 34.00 290 ASP A N 1
ATOM 2239 C CA . ASP A 1 290 ? 35.271 -9.469 14.160 1.00 34.00 290 ASP A CA 1
ATOM 2240 C C . ASP A 1 290 ? 36.158 -8.226 14.189 1.00 34.00 290 ASP A C 1
ATOM 2242 O O . ASP A 1 290 ? 36.043 -7.294 13.389 1.00 34.00 290 ASP A O 1
ATOM 2246 N N . ASN A 1 291 ? 37.025 -8.214 15.200 1.00 31.94 291 ASN A N 1
ATOM 2247 C CA . ASN A 1 291 ? 38.149 -7.307 15.331 1.00 31.94 291 ASN A CA 1
ATOM 2248 C C . ASN A 1 291 ? 38.939 -7.273 14.019 1.00 31.94 291 ASN A C 1
ATOM 2250 O O . ASN A 1 291 ? 39.399 -8.303 13.529 1.00 31.94 291 ASN A O 1
ATOM 2254 N N . ILE A 1 292 ? 39.151 -6.067 13.496 1.00 34.03 292 ILE A N 1
ATOM 2255 C CA . ILE A 1 292 ? 40.047 -5.806 12.373 1.00 34.03 292 ILE A CA 1
ATOM 2256 C C . ILE A 1 292 ? 41.480 -6.104 12.836 1.00 34.03 292 ILE A C 1
ATOM 2258 O O . ILE A 1 292 ? 42.162 -5.260 13.412 1.00 34.03 292 ILE A O 1
ATOM 2262 N N . GLY A 1 293 ? 41.912 -7.338 12.595 1.00 28.94 293 GLY A N 1
ATOM 2263 C CA . GLY A 1 293 ? 43.303 -7.748 12.498 1.00 28.94 293 GLY A CA 1
ATOM 2264 C C . GLY A 1 293 ? 43.633 -7.933 11.022 1.00 28.94 293 GLY A C 1
ATOM 2265 O O . GLY A 1 293 ? 43.113 -8.822 10.358 1.00 28.94 293 GLY A O 1
ATOM 2266 N N . SER A 1 294 ? 44.473 -7.049 10.506 1.00 38.06 294 SER A N 1
ATOM 2267 C CA . SER A 1 294 ? 45.039 -7.062 9.161 1.00 38.06 294 SER A CA 1
ATOM 2268 C C . SER A 1 294 ? 45.650 -8.413 8.772 1.00 38.06 294 SER A C 1
ATOM 2270 O O . SER A 1 294 ? 46.636 -8.830 9.373 1.00 38.06 294 SER A O 1
ATOM 2272 N N . ALA A 1 295 ? 45.138 -9.031 7.706 1.00 29.33 295 ALA A N 1
ATOM 2273 C CA . ALA A 1 295 ? 45.901 -9.928 6.842 1.00 29.33 295 ALA A CA 1
ATOM 2274 C C . ALA A 1 295 ? 45.234 -10.028 5.463 1.00 29.33 295 ALA A C 1
ATOM 2276 O O . ALA A 1 295 ? 44.083 -10.429 5.317 1.00 29.33 295 ALA A O 1
ATOM 2277 N N . SER A 1 296 ? 45.997 -9.638 4.450 1.00 38.69 296 SER A N 1
ATOM 2278 C CA . SER A 1 296 ? 45.758 -9.884 3.035 1.00 38.69 296 SER A CA 1
ATOM 2279 C C . SER A 1 296 ? 45.547 -11.369 2.749 1.00 38.69 296 SER A C 1
ATOM 2281 O O . SER A 1 296 ? 46.400 -12.167 3.126 1.00 38.69 296 SER A O 1
ATOM 2283 N N . ASN A 1 297 ? 44.502 -11.720 1.998 1.00 29.30 297 ASN A N 1
ATOM 2284 C CA . ASN A 1 297 ? 44.558 -12.842 1.063 1.00 29.30 297 ASN A CA 1
ATOM 2285 C C . ASN A 1 297 ? 43.523 -12.671 -0.053 1.00 29.30 297 ASN A C 1
ATOM 2287 O O . ASN A 1 297 ? 42.317 -12.602 0.173 1.00 29.30 297 ASN A O 1
ATOM 2291 N N . GLN A 1 298 ? 44.046 -12.587 -1.274 1.00 36.56 298 GLN A N 1
ATOM 2292 C CA . GLN A 1 298 ? 43.298 -12.691 -2.516 1.00 36.56 298 GLN A CA 1
ATOM 2293 C C . GLN A 1 298 ? 42.734 -14.112 -2.625 1.00 36.56 298 GLN A C 1
ATOM 2295 O O . GLN A 1 298 ? 43.487 -15.081 -2.570 1.00 36.56 298 GLN A O 1
ATOM 2300 N N . SER A 1 299 ? 41.424 -14.241 -2.824 1.00 27.66 299 SER A N 1
ATOM 2301 C CA . SER A 1 299 ? 40.847 -15.450 -3.407 1.00 27.66 299 SER A CA 1
ATOM 2302 C C . SER A 1 299 ? 39.838 -15.044 -4.475 1.00 27.66 299 SER A C 1
ATOM 2304 O O . SER A 1 299 ? 38.901 -14.285 -4.238 1.00 27.66 299 SER A O 1
ATOM 2306 N N . SER A 1 300 ? 40.119 -15.487 -5.695 1.00 34.19 300 SER A N 1
ATOM 2307 C CA . SER A 1 300 ? 39.268 -15.350 -6.865 1.00 34.19 300 SER A CA 1
ATOM 2308 C C . SER A 1 300 ? 38.056 -16.266 -6.712 1.00 34.19 300 SER A C 1
ATOM 2310 O O . SER A 1 300 ? 38.212 -17.487 -6.727 1.00 34.19 300 SER A O 1
ATOM 2312 N N . PHE A 1 301 ? 36.859 -15.695 -6.616 1.00 28.11 301 PHE A N 1
ATOM 2313 C CA . PHE A 1 301 ? 35.613 -16.437 -6.785 1.00 28.11 301 PHE A CA 1
ATOM 2314 C C . PHE A 1 301 ? 34.923 -15.986 -8.070 1.00 28.11 301 PHE A C 1
ATOM 2316 O O . PHE A 1 301 ? 34.775 -14.795 -8.336 1.00 28.11 301 PHE A O 1
ATOM 2323 N N . GLY A 1 302 ? 34.585 -16.973 -8.900 1.00 27.39 302 GLY A N 1
ATOM 2324 C CA . GLY A 1 302 ? 34.015 -16.795 -10.227 1.00 27.39 302 GLY A CA 1
ATOM 2325 C C . GLY A 1 302 ? 32.679 -16.058 -10.204 1.00 27.39 302 GLY A C 1
ATOM 2326 O O . GLY A 1 302 ? 31.803 -16.329 -9.387 1.00 27.39 302 GLY A O 1
ATOM 2327 N N . HIS A 1 303 ? 32.538 -15.134 -11.149 1.00 30.02 303 HIS A N 1
ATOM 2328 C CA . HIS A 1 303 ? 31.324 -14.377 -11.408 1.00 30.02 303 HIS A CA 1
ATOM 2329 C C . HIS A 1 303 ? 30.254 -15.287 -12.031 1.00 30.02 303 HIS A C 1
ATOM 2331 O O . HIS A 1 303 ? 30.331 -15.603 -13.218 1.00 30.02 303 HIS A O 1
ATOM 2337 N N . HIS A 1 304 ? 29.233 -15.675 -11.267 1.00 31.47 304 HIS A N 1
ATOM 2338 C CA . HIS A 1 304 ? 27.978 -16.163 -11.841 1.00 31.47 304 HIS A CA 1
ATOM 2339 C C . HIS A 1 304 ? 26.951 -15.025 -11.851 1.00 31.47 304 HIS A C 1
ATOM 2341 O O . HIS A 1 304 ? 26.392 -14.663 -10.821 1.00 31.47 304 HIS A O 1
ATOM 2347 N N . LEU A 1 305 ? 26.734 -14.445 -13.037 1.00 37.00 305 LEU A N 1
ATOM 2348 C CA . LEU A 1 305 ? 25.649 -13.505 -13.328 1.00 37.00 305 LEU A CA 1
ATOM 2349 C C . LEU A 1 305 ? 24.399 -14.271 -13.788 1.00 37.00 305 LEU A C 1
ATOM 2351 O O . LEU A 1 305 ? 24.496 -15.148 -14.643 1.00 37.00 305 LEU A O 1
ATOM 2355 N N . MET A 1 306 ? 23.225 -13.869 -13.296 1.00 37.56 306 MET A N 1
ATOM 2356 C CA . MET A 1 306 ? 21.914 -14.299 -13.796 1.00 37.56 306 MET A CA 1
ATOM 2357 C C . MET A 1 306 ? 21.138 -13.067 -14.278 1.00 37.56 306 MET A C 1
ATOM 2359 O O . MET A 1 306 ? 20.335 -12.503 -13.546 1.00 37.56 306 MET A O 1
ATOM 2363 N N . ALA A 1 307 ? 21.378 -12.625 -15.515 1.00 42.38 307 ALA A N 1
ATOM 2364 C CA . ALA A 1 307 ? 20.362 -11.869 -16.245 1.00 42.38 307 ALA A CA 1
ATOM 2365 C C . ALA A 1 307 ? 19.432 -12.912 -16.869 1.00 42.38 307 ALA A C 1
ATOM 2367 O O . ALA A 1 307 ? 19.811 -13.575 -17.834 1.00 42.38 307 ALA A O 1
ATOM 2368 N N . SER A 1 308 ? 18.262 -13.124 -16.271 1.00 45.03 308 SER A N 1
ATOM 2369 C CA . SER A 1 308 ? 17.300 -14.090 -16.795 1.00 45.03 308 SER A CA 1
ATOM 2370 C C . SER A 1 308 ? 16.397 -13.407 -17.816 1.00 45.03 308 SER A C 1
ATOM 2372 O O . SER A 1 308 ? 15.728 -12.417 -17.516 1.00 45.03 308 SER A O 1
ATOM 2374 N N . VAL A 1 309 ? 16.409 -13.930 -19.039 1.00 45.59 309 VAL A N 1
ATOM 2375 C CA . VAL A 1 309 ? 15.479 -13.570 -20.107 1.00 45.59 309 VAL A CA 1
ATOM 2376 C C . VAL A 1 309 ? 14.597 -14.794 -20.319 1.00 45.59 309 VAL A C 1
ATOM 2378 O O . VAL A 1 309 ? 15.100 -15.830 -20.752 1.00 45.59 309 VAL A O 1
ATOM 2381 N N . ILE A 1 310 ? 13.314 -14.683 -19.969 1.00 43.53 310 ILE A N 1
ATOM 2382 C CA . ILE A 1 310 ? 12.305 -15.740 -20.151 1.00 43.53 310 ILE A CA 1
ATOM 2383 C C . ILE A 1 310 ? 11.207 -15.230 -21.087 1.00 43.53 310 ILE A C 1
ATOM 2385 O O . ILE A 1 310 ? 10.699 -14.099 -20.878 1.00 43.53 310 ILE A O 1
#

Sequence (310 aa):
SFDEVRLRDWSVKHAVRNGVRHLNLSHHYDVVQFPVPASALSGCRTLKTLELAHLDVSGLMSSSACFPAVTTLRLEDCNFDKFFNITDLSCPNLNSLHLLDFAVCGRRGGSRGGVVEISATKLVCLKMEGVGCDRIKLSAVNLQVFLFSNAGETGITRRMSDDFRMDLPCLQSVEVLLYGSCHGEEDKLMKLLYGIRNAASLKVNVPPLEVLYKAGLLKHKTSPYSNLKSLKLLVEKRNGGRRNKGRLNVPDGIRIYLLSGAPNPETVDIIIEEDEDRTELLLGGNGPRDNIGSASNQSSFGHHLMASVI